Protein AF-A0A949BHL7-F1 (afdb_monomer)

Nearest PDB structures (foldseek):
  5k21-assembly1_A  TM=4.511E-01  e=3.309E+00  Mycolicibacterium fortuitum subsp. fortuitum DSM 46621 = ATCC 6841 = JCM 6387
  8us2-assembly1_A  TM=4.568E-01  e=5.012E+00  Pseudomonas aeruginosa PAO1
  8us1-assembly1_A  TM=4.378E-01  e=9.842E+00  Pseudomonas aeruginosa PAO1

Foldseek 3Di:
DDDDPPDDPVVVVVVVVVVVVVVVVVVPDDPPPDPPPPPPPDDDPPPDDPQPDPPPQAQPKDKDFDDDD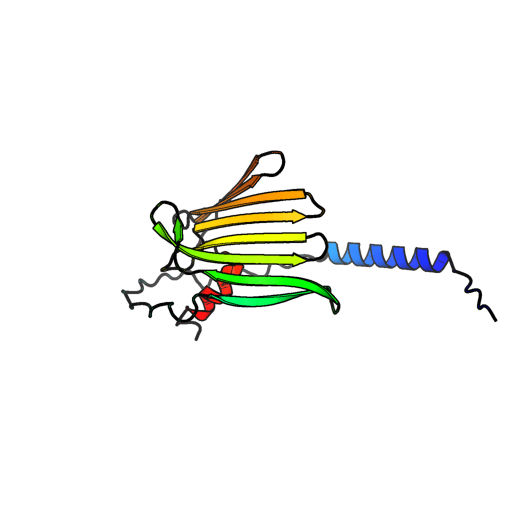PDGFWIKIKTWHQWDDDPNDIWTWIWIWTDGDQKIKIKIFTADPPQRATAKIWMWIGHNNQTKIWIWGADQVQQKIWIWIDGPDIDIDIDHDPHGDHDPSSVVVNQVSDPVND

Structure (mmCIF, N/CA/C/O backbone):
data_AF-A0A949BHL7-F1
#
_entry.id   AF-A0A949BHL7-F1
#
loop_
_atom_site.group_PDB
_atom_site.id
_atom_site.type_symbol
_atom_site.label_atom_id
_atom_site.label_alt_id
_atom_site.label_comp_id
_atom_site.label_asym_id
_atom_site.label_entity_id
_atom_site.label_seq_id
_atom_site.pdbx_PDB_ins_code
_atom_site.Cartn_x
_atom_site.Cartn_y
_atom_site.Cartn_z
_atom_site.occupancy
_atom_site.B_iso_or_equiv
_atom_site.auth_seq_id
_atom_site.auth_comp_id
_atom_site.auth_asym_id
_atom_site.auth_atom_id
_atom_site.pdbx_PDB_model_num
ATOM 1 N N . MET A 1 1 ? 24.368 53.763 -0.308 1.00 51.41 1 MET A N 1
ATOM 2 C CA . MET A 1 1 ? 23.199 54.203 -1.105 1.00 51.41 1 MET A CA 1
ATOM 3 C C . MET A 1 1 ? 22.105 53.139 -0.985 1.00 51.41 1 MET A C 1
ATOM 5 O O . MET A 1 1 ? 22.264 52.064 -1.542 1.00 51.41 1 MET A O 1
ATOM 9 N N . TYR A 1 2 ? 21.064 53.370 -0.173 1.00 45.53 2 TYR A N 1
ATOM 10 C CA . TYR A 1 2 ? 19.992 52.391 0.088 1.00 45.53 2 TYR A CA 1
ATOM 11 C C . TYR A 1 2 ? 18.781 52.660 -0.817 1.00 45.53 2 TYR A C 1
ATOM 13 O O . TYR A 1 2 ? 18.146 53.709 -0.714 1.00 45.53 2 TYR A O 1
ATOM 21 N N . ILE A 1 3 ? 18.440 51.710 -1.692 1.00 56.16 3 ILE A N 1
ATOM 22 C CA . ILE A 1 3 ? 17.256 51.791 -2.560 1.00 56.16 3 ILE A CA 1
ATOM 23 C C . ILE A 1 3 ? 16.024 51.380 -1.745 1.00 56.16 3 ILE A C 1
ATOM 25 O O . ILE A 1 3 ? 15.802 50.206 -1.447 1.00 56.16 3 ILE A O 1
ATOM 29 N N . ARG A 1 4 ? 15.201 52.362 -1.363 1.00 50.47 4 ARG A N 1
ATOM 30 C CA . ARG A 1 4 ? 13.948 52.145 -0.629 1.00 50.47 4 ARG A CA 1
ATOM 31 C C . ARG A 1 4 ? 12.836 51.772 -1.614 1.00 50.47 4 ARG A C 1
ATOM 33 O O . ARG A 1 4 ? 12.144 52.635 -2.144 1.00 50.47 4 ARG A O 1
ATOM 40 N N . ILE A 1 5 ? 12.657 50.476 -1.864 1.00 64.12 5 ILE A N 1
ATOM 41 C CA . ILE A 1 5 ? 11.584 49.972 -2.734 1.00 64.12 5 ILE A CA 1
ATOM 42 C C . ILE A 1 5 ? 10.226 50.214 -2.055 1.00 64.12 5 ILE A C 1
ATOM 44 O O . ILE A 1 5 ? 9.877 49.583 -1.052 1.00 64.12 5 ILE A O 1
ATOM 48 N N . LYS A 1 6 ? 9.438 51.143 -2.606 1.00 68.44 6 LYS A N 1
ATOM 49 C CA . LYS A 1 6 ? 8.094 51.492 -2.127 1.00 68.44 6 LYS A CA 1
ATOM 50 C C . LYS A 1 6 ? 7.1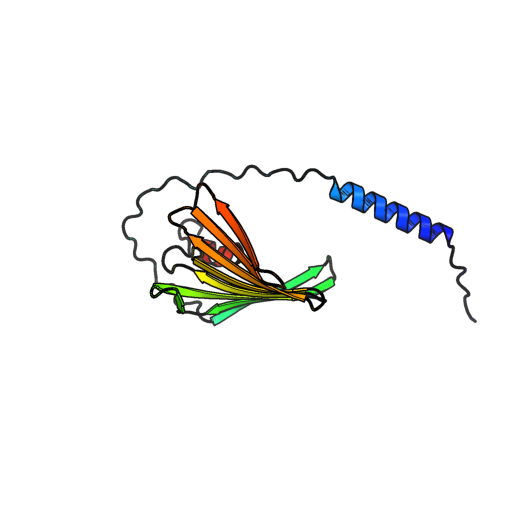28 50.348 -2.470 1.00 68.44 6 LYS A C 1
ATOM 52 O O . LYS A 1 6 ? 6.630 50.244 -3.587 1.00 68.44 6 LYS A O 1
ATOM 57 N N . ARG A 1 7 ? 6.895 49.439 -1.515 1.00 65.56 7 ARG A N 1
ATOM 58 C CA . ARG A 1 7 ? 5.992 48.281 -1.674 1.00 65.56 7 ARG A CA 1
ATOM 59 C C . ARG A 1 7 ? 4.564 48.742 -1.990 1.00 65.56 7 ARG A C 1
ATOM 61 O O . ARG A 1 7 ? 3.858 49.248 -1.119 1.00 65.56 7 ARG A O 1
ATOM 68 N N . ASN A 1 8 ? 4.133 48.519 -3.229 1.00 82.50 8 ASN A N 1
ATOM 69 C CA . ASN A 1 8 ? 2.814 48.909 -3.714 1.00 82.50 8 ASN A CA 1
ATOM 70 C C . ASN A 1 8 ? 1.750 47.900 -3.241 1.00 82.50 8 ASN A C 1
ATOM 72 O O . ASN A 1 8 ? 1.588 46.822 -3.817 1.00 82.50 8 ASN A O 1
ATOM 76 N N . ARG A 1 9 ? 1.048 48.222 -2.145 1.00 80.12 9 ARG A N 1
ATOM 77 C CA . ARG A 1 9 ? 0.053 47.332 -1.509 1.00 80.12 9 ARG A CA 1
ATOM 78 C C . ARG A 1 9 ? -1.061 46.896 -2.471 1.00 80.12 9 ARG A C 1
ATOM 80 O O . ARG A 1 9 ? -1.535 45.771 -2.363 1.00 80.12 9 ARG A O 1
ATOM 87 N N . ARG A 1 10 ? -1.413 47.740 -3.448 1.00 81.81 10 ARG A N 1
ATOM 88 C CA . ARG A 1 10 ? -2.448 47.448 -4.455 1.00 81.81 10 ARG A CA 1
ATOM 89 C C . ARG A 1 10 ? -2.052 46.307 -5.399 1.00 81.81 10 ARG A C 1
ATOM 91 O O . ARG A 1 10 ? -2.869 45.434 -5.660 1.00 81.81 10 ARG A O 1
ATOM 98 N N . ALA A 1 11 ? -0.787 46.249 -5.820 1.00 83.19 11 ALA A N 1
ATOM 99 C CA . ALA A 1 11 ? -0.294 45.186 -6.702 1.00 83.19 11 ALA A CA 1
ATOM 100 C C . ALA A 1 11 ? -0.329 43.800 -6.031 1.00 83.19 11 ALA A C 1
ATOM 102 O O . ALA A 1 11 ? -0.612 42.797 -6.678 1.00 83.19 11 ALA A O 1
ATOM 103 N N . ARG A 1 12 ? -0.100 43.742 -4.711 1.00 81.38 12 ARG A N 1
ATOM 104 C CA . ARG A 1 12 ? -0.182 42.490 -3.940 1.00 81.38 12 ARG A CA 1
ATOM 105 C C . ARG A 1 12 ? -1.604 41.961 -3.829 1.00 81.38 12 ARG A C 1
ATOM 107 O O . ARG A 1 12 ? -1.802 40.756 -3.933 1.00 81.38 12 ARG A O 1
ATOM 114 N N . LEU A 1 13 ? -2.570 42.855 -3.621 1.00 88.25 13 LEU A N 1
ATOM 115 C CA . LEU A 1 13 ? -3.976 42.470 -3.537 1.00 88.25 13 LEU A CA 1
ATOM 116 C C . LEU A 1 13 ? -4.466 41.899 -4.873 1.00 88.25 13 LEU A C 1
ATOM 118 O O . LEU A 1 13 ? -5.108 40.856 -4.894 1.00 88.25 13 LEU A O 1
ATOM 122 N N . LEU A 1 14 ? -4.094 42.549 -5.982 1.00 89.81 14 LEU A N 1
ATOM 123 C CA . LEU A 1 14 ? -4.472 42.108 -7.325 1.00 89.81 14 LEU A CA 1
ATOM 124 C C . LEU A 1 14 ? -3.882 40.729 -7.661 1.00 89.81 14 LEU A C 1
ATOM 126 O O . LEU A 1 14 ? -4.578 39.865 -8.183 1.00 89.81 14 LEU A O 1
ATOM 130 N N . PHE A 1 15 ? -2.613 40.505 -7.306 1.00 89.62 15 PHE A N 1
ATOM 131 C CA . PHE A 1 15 ? -1.948 39.219 -7.511 1.00 89.62 15 PHE A CA 1
ATOM 132 C C . PHE A 1 15 ? -2.616 38.084 -6.721 1.00 89.62 15 PHE A C 1
ATOM 134 O O . PHE A 1 15 ? -2.843 37.008 -7.267 1.00 89.62 15 PHE A O 1
ATOM 141 N N . LEU A 1 16 ? -2.979 38.326 -5.455 1.00 89.62 16 LEU A N 1
ATOM 142 C CA . LEU A 1 16 ? -3.689 37.338 -4.635 1.00 89.62 16 LEU A CA 1
ATOM 143 C C . LEU A 1 16 ? -5.077 37.010 -5.198 1.00 89.62 16 LEU A C 1
ATOM 145 O O . LEU A 1 16 ? -5.465 35.845 -5.211 1.00 89.62 16 LEU A O 1
ATOM 149 N N . LEU A 1 17 ? -5.802 38.013 -5.698 1.00 93.44 17 LEU A N 1
ATOM 150 C CA . LEU A 1 17 ? -7.121 37.814 -6.295 1.00 93.44 17 LEU A CA 1
ATOM 151 C C . LEU A 1 17 ? -7.046 36.977 -7.583 1.00 93.44 17 LEU A C 1
ATOM 153 O O . LEU A 1 17 ? -7.816 36.034 -7.746 1.00 93.44 17 LEU A O 1
ATOM 157 N N . LEU A 1 18 ? -6.081 37.268 -8.463 1.00 92.94 18 LEU A N 1
ATOM 158 C CA . LEU A 1 18 ? -5.847 36.479 -9.679 1.00 92.94 18 LEU A CA 1
ATOM 159 C C . LEU A 1 18 ? -5.451 35.034 -9.359 1.00 92.94 18 LEU A C 1
ATOM 161 O O . LEU A 1 18 ? -5.934 34.107 -10.003 1.00 92.94 18 LEU A O 1
ATOM 165 N N . PHE A 1 19 ? -4.616 34.835 -8.337 1.00 93.25 19 PHE A N 1
ATOM 166 C CA . PHE A 1 19 ? -4.228 33.499 -7.890 1.00 93.25 19 PHE A CA 1
ATOM 167 C C . PHE A 1 19 ? -5.430 32.696 -7.364 1.00 93.25 19 PHE A C 1
ATOM 169 O O . PHE A 1 19 ? -5.597 31.534 -7.727 1.00 93.25 19 PHE A O 1
ATOM 176 N N . MET A 1 20 ? -6.302 33.323 -6.566 1.00 93.56 20 MET A N 1
ATOM 177 C CA . MET A 1 20 ? -7.533 32.701 -6.058 1.00 93.56 20 MET A CA 1
ATOM 178 C C . MET A 1 20 ? -8.498 32.323 -7.191 1.00 93.56 20 MET A C 1
ATOM 180 O O . MET A 1 20 ? -9.057 31.229 -7.173 1.00 93.56 20 MET A O 1
ATOM 184 N N . LEU A 1 21 ? -8.656 33.189 -8.199 1.00 92.56 21 LEU A N 1
ATOM 185 C CA . LEU A 1 21 ? -9.500 32.918 -9.369 1.00 92.56 21 LEU A CA 1
ATOM 186 C C . LEU A 1 21 ? -8.963 31.756 -10.213 1.00 92.56 21 LEU A C 1
ATOM 188 O O . LEU A 1 21 ? -9.730 30.872 -10.586 1.00 92.56 21 LEU A O 1
ATOM 192 N N . ALA A 1 22 ? -7.654 31.716 -10.472 1.00 90.81 22 ALA A N 1
ATOM 193 C CA . ALA A 1 22 ? -7.031 30.616 -11.207 1.00 90.81 22 ALA A CA 1
ATOM 194 C C . ALA A 1 22 ? -7.178 29.279 -10.465 1.00 90.81 22 ALA A C 1
ATOM 196 O O . ALA A 1 22 ? -7.473 28.256 -11.082 1.00 90.81 22 ALA A O 1
ATOM 197 N N . PHE A 1 23 ? -7.023 29.293 -9.138 1.00 89.88 23 PHE A N 1
ATOM 198 C CA . PHE A 1 23 ? -7.209 28.107 -8.305 1.00 89.88 23 PHE A CA 1
ATOM 199 C C . PHE A 1 23 ? -8.662 27.614 -8.324 1.00 89.88 23 PHE A C 1
ATOM 201 O O . PHE A 1 23 ? -8.903 26.425 -8.517 1.00 89.88 23 PHE A O 1
ATOM 208 N N . PHE A 1 24 ? -9.630 28.525 -8.187 1.00 90.81 24 PHE A N 1
ATOM 209 C CA . PHE A 1 24 ? -11.055 28.197 -8.253 1.00 90.81 24 PHE A CA 1
ATOM 210 C C . PHE A 1 24 ? -11.447 27.612 -9.617 1.00 90.81 24 PHE A C 1
ATOM 212 O O . PHE A 1 24 ? -12.161 26.614 -9.683 1.00 90.81 24 PHE A O 1
ATOM 219 N N . TYR A 1 25 ? -10.920 28.180 -10.706 1.00 90.81 25 TYR A N 1
ATOM 220 C CA . TYR A 1 25 ? -11.175 27.684 -12.057 1.00 90.81 25 TYR A CA 1
ATOM 221 C C . TYR A 1 25 ? -10.574 26.290 -12.281 1.00 90.81 25 TYR A C 1
ATOM 223 O O . TYR A 1 25 ? -11.242 25.408 -12.812 1.00 90.81 25 TYR A O 1
ATOM 231 N N . ALA A 1 26 ? -9.339 26.060 -11.822 1.00 83.00 26 ALA A N 1
ATOM 232 C CA . ALA A 1 26 ? -8.689 24.754 -11.915 1.00 83.00 26 ALA A CA 1
ATOM 233 C C . ALA A 1 26 ? -9.408 23.673 -11.089 1.00 83.00 26 ALA A C 1
ATOM 235 O O . ALA A 1 26 ? -9.451 22.518 -11.505 1.00 83.00 26 ALA A O 1
ATOM 236 N N . TRP A 1 27 ? -9.998 24.045 -9.949 1.00 85.25 27 TRP A N 1
ATOM 237 C CA . TRP A 1 27 ? -10.777 23.135 -9.105 1.00 85.25 27 TRP A CA 1
ATOM 238 C C . TRP A 1 27 ? -12.102 22.703 -9.750 1.00 85.25 27 TRP A C 1
ATOM 240 O O . TRP A 1 27 ? -12.568 21.591 -9.515 1.00 85.25 27 TRP A O 1
ATOM 250 N N . HIS A 1 28 ? -12.702 23.566 -10.574 1.00 84.75 28 HIS A N 1
ATOM 251 C CA . HIS A 1 28 ? -13.967 23.295 -11.262 1.00 84.75 28 HIS A CA 1
ATOM 252 C C . HIS A 1 28 ? -13.819 22.713 -12.670 1.00 84.75 28 HIS A C 1
ATOM 254 O O . HIS A 1 28 ? -14.834 22.449 -13.318 1.00 84.75 28 HIS A O 1
ATOM 260 N N . LEU A 1 29 ? -12.595 22.476 -13.151 1.00 76.31 29 LEU A N 1
ATOM 261 C CA . LEU A 1 29 ? -12.415 21.734 -14.393 1.00 76.31 29 LEU A CA 1
ATOM 262 C C . LEU A 1 29 ? -13.006 20.324 -14.218 1.00 76.31 29 LEU A C 1
ATOM 264 O O . LEU A 1 29 ? -12.628 19.623 -13.274 1.00 76.31 29 LEU A O 1
ATOM 268 N N . PRO A 1 30 ? -13.934 19.897 -15.094 1.00 67.69 30 PRO A N 1
ATOM 269 C CA . PRO A 1 30 ? -14.521 18.572 -15.014 1.00 67.69 30 PRO A CA 1
ATOM 270 C C . PRO A 1 30 ? -13.401 17.541 -15.098 1.00 67.69 30 PRO A C 1
ATOM 272 O O . PRO A 1 30 ? -12.597 17.543 -16.035 1.00 67.69 30 PRO A O 1
ATOM 275 N N . GLN A 1 31 ? -13.330 16.662 -14.100 1.00 69.69 31 GLN A N 1
ATOM 276 C CA . GLN A 1 31 ? -12.497 15.478 -14.205 1.00 69.69 31 GLN A CA 1
ATOM 277 C C . GLN A 1 31 ? -13.142 14.595 -15.264 1.00 69.69 31 GLN A C 1
ATOM 279 O O . GLN A 1 31 ? -14.099 13.874 -14.994 1.00 69.69 31 GLN A O 1
ATOM 284 N N . ASN A 1 32 ? -12.677 14.741 -16.503 1.00 50.28 32 ASN A N 1
ATOM 285 C CA . ASN A 1 32 ? -13.085 13.892 -17.604 1.00 50.28 32 ASN A CA 1
ATOM 286 C C . ASN A 1 32 ? -12.782 12.452 -17.191 1.00 50.28 32 ASN A C 1
ATOM 288 O O . ASN A 1 32 ? -11.619 12.052 -17.112 1.00 50.28 32 ASN A O 1
ATOM 292 N N . ASN A 1 33 ? -13.838 11.700 -16.888 1.00 46.53 33 ASN A N 1
ATOM 293 C CA . ASN A 1 33 ? -13.774 10.268 -16.669 1.00 46.53 33 ASN A CA 1
ATOM 294 C C . ASN A 1 33 ? -13.254 9.650 -17.966 1.00 46.53 33 ASN A C 1
ATOM 296 O O . ASN A 1 33 ? -14.000 9.494 -18.932 1.00 46.53 33 ASN A O 1
ATOM 300 N N . LEU A 1 34 ? -11.954 9.358 -18.014 1.00 44.34 34 LEU A N 1
ATOM 301 C CA . LEU A 1 34 ? -11.396 8.528 -19.069 1.00 44.34 34 LEU A CA 1
ATOM 302 C C . LEU A 1 34 ? -12.184 7.212 -19.054 1.00 44.34 34 LEU A C 1
ATOM 304 O O . LEU A 1 34 ? -12.295 6.608 -17.982 1.00 44.34 34 LEU A O 1
ATOM 308 N N . PRO A 1 35 ? -12.757 6.772 -20.187 1.00 43.84 35 PRO A N 1
ATOM 309 C CA . PRO A 1 35 ? -13.450 5.498 -20.230 1.00 43.84 35 PRO A CA 1
ATOM 310 C C . PRO A 1 35 ? -12.453 4.411 -19.826 1.00 43.84 35 PRO A C 1
ATOM 312 O O . PRO A 1 35 ? -11.420 4.223 -20.475 1.00 43.84 35 PRO A O 1
ATOM 315 N N . LEU A 1 36 ? -12.740 3.731 -18.714 1.00 41.56 36 LEU A N 1
ATOM 316 C CA . LEU A 1 36 ? -12.020 2.530 -18.317 1.00 41.56 36 LEU A CA 1
ATOM 317 C C . LEU A 1 36 ? -12.253 1.501 -19.424 1.00 41.56 36 LEU A C 1
ATOM 319 O O . LEU A 1 36 ? -13.352 0.986 -19.592 1.00 41.56 36 LEU A O 1
ATOM 323 N N . ARG A 1 37 ? -11.225 1.269 -20.237 1.00 40.75 37 ARG A N 1
ATOM 324 C CA . ARG A 1 37 ? -11.249 0.304 -21.333 1.00 40.75 37 ARG A CA 1
ATOM 325 C C . ARG A 1 37 ? -11.414 -1.100 -20.734 1.00 40.75 37 ARG A C 1
ATOM 327 O O . ARG A 1 37 ? -10.470 -1.628 -20.157 1.00 40.75 37 ARG A O 1
ATOM 334 N N . GLU A 1 38 ? -12.597 -1.692 -20.890 1.00 47.19 38 GLU A N 1
ATOM 335 C CA . GLU A 1 38 ? -13.011 -3.021 -20.386 1.00 47.19 38 GLU A CA 1
ATOM 336 C C . GLU A 1 38 ? -12.225 -4.225 -20.954 1.00 47.19 38 GLU A C 1
ATOM 338 O O . GLU A 1 38 ? -12.552 -5.377 -20.684 1.00 47.19 38 GLU A O 1
ATOM 343 N N . SER A 1 39 ? -11.163 -4.022 -21.733 1.00 40.81 39 SER A N 1
ATOM 344 C CA . SER A 1 39 ? -10.590 -5.069 -22.588 1.00 40.81 39 SER A CA 1
ATOM 345 C C . SER A 1 39 ? -9.649 -6.072 -21.895 1.00 40.81 39 SER A C 1
ATOM 347 O O . SER A 1 39 ? -8.719 -6.548 -22.540 1.00 40.81 39 SER A O 1
ATOM 349 N N . TYR A 1 40 ? -9.833 -6.387 -20.609 1.00 47.62 40 TYR A N 1
ATOM 350 C CA . TYR A 1 40 ? -8.969 -7.346 -19.890 1.00 47.62 40 TYR A CA 1
ATOM 351 C C . TYR A 1 40 ? -9.704 -8.492 -19.188 1.00 47.62 40 TYR A C 1
ATOM 353 O O . TYR A 1 40 ? -9.060 -9.300 -18.523 1.00 47.62 40 TYR A O 1
ATOM 361 N N . LEU A 1 41 ? -11.021 -8.615 -19.356 1.00 43.94 41 LEU A N 1
ATOM 362 C CA . LEU A 1 41 ? -11.789 -9.735 -18.810 1.00 43.94 41 LEU A CA 1
ATOM 363 C C . LEU A 1 41 ? -12.284 -10.648 -19.930 1.00 43.94 41 LEU A C 1
ATOM 365 O O . LEU A 1 41 ? -13.478 -10.771 -20.168 1.00 43.94 41 LEU A O 1
ATOM 369 N N . GLU A 1 42 ? -11.353 -11.316 -20.604 1.00 43.25 42 GLU A N 1
ATOM 370 C CA . GLU A 1 42 ? -11.677 -12.575 -21.271 1.00 43.25 42 GLU A CA 1
ATOM 371 C C . GLU A 1 42 ? -10.695 -13.641 -20.783 1.00 43.25 42 GLU A C 1
ATOM 373 O O . GLU A 1 42 ? -9.561 -13.779 -21.245 1.00 43.25 42 GLU A O 1
ATOM 378 N N . ASP A 1 43 ? -11.153 -14.328 -19.739 1.00 53.16 43 ASP A N 1
ATOM 379 C CA . ASP A 1 43 ? -10.527 -15.471 -19.096 1.00 53.16 43 ASP A CA 1
ATOM 380 C C . ASP A 1 43 ? -10.424 -16.631 -20.092 1.00 53.16 43 ASP A C 1
ATOM 382 O O . ASP A 1 43 ? -11.367 -17.389 -20.328 1.00 53.16 43 ASP A O 1
ATOM 386 N N . LYS A 1 44 ? -9.247 -16.771 -20.700 1.00 43.34 44 LYS A N 1
ATOM 387 C CA . LYS A 1 44 ? -8.813 -18.055 -21.237 1.00 43.34 44 LYS A CA 1
ATOM 388 C C . LYS A 1 44 ? -8.001 -18.731 -20.154 1.00 43.34 44 LYS A C 1
ATOM 390 O O . LYS A 1 44 ? -6.872 -18.331 -19.901 1.00 43.34 44 LYS A O 1
ATOM 395 N N . THR A 1 45 ? -8.585 -19.780 -19.584 1.00 47.06 45 THR A N 1
ATOM 396 C CA . THR A 1 45 ? -7.933 -20.929 -18.943 1.00 47.06 45 THR A CA 1
ATOM 397 C C . THR A 1 45 ? -6.485 -21.131 -19.416 1.00 47.06 45 THR A C 1
ATOM 399 O O . THR A 1 45 ? -6.192 -21.912 -20.326 1.00 47.06 45 THR A O 1
ATOM 402 N N . VAL A 1 46 ? -5.541 -20.424 -18.786 1.00 53.34 46 VAL A N 1
ATOM 403 C CA . VAL A 1 46 ? -4.113 -20.601 -19.049 1.00 53.34 46 VAL A CA 1
ATOM 404 C C . VAL A 1 46 ? -3.699 -21.891 -18.358 1.00 53.34 46 VAL A C 1
ATOM 406 O O . VAL A 1 46 ? -3.372 -21.922 -17.172 1.00 53.34 46 VAL A O 1
ATOM 409 N N . LYS A 1 47 ? -3.737 -22.985 -19.122 1.00 43.72 47 LYS A N 1
ATOM 410 C CA . LYS A 1 47 ? -3.087 -24.249 -18.777 1.00 43.72 47 LYS A CA 1
ATOM 411 C C . LYS A 1 47 ? -1.626 -23.977 -18.409 1.00 43.72 47 LYS A C 1
ATOM 413 O O . LYS A 1 47 ? -0.830 -23.611 -19.269 1.00 43.72 47 LYS A O 1
ATOM 418 N N . GLY A 1 48 ? -1.329 -24.170 -17.123 1.00 46.84 48 GLY A N 1
ATOM 419 C CA . GLY A 1 48 ? -0.034 -24.442 -16.493 1.00 46.84 48 GLY A CA 1
ATOM 420 C C . GLY A 1 48 ? 1.218 -24.233 -17.339 1.00 46.84 48 GLY A C 1
ATOM 421 O O . GLY A 1 48 ? 1.922 -25.191 -17.639 1.00 46.84 48 GLY A O 1
ATOM 422 N N . LYS A 1 49 ? 1.531 -22.984 -17.683 1.00 51.38 49 LYS A N 1
ATOM 423 C CA . LYS A 1 49 ? 2.881 -22.627 -18.111 1.00 51.38 49 LYS A CA 1
ATOM 424 C C . LYS A 1 49 ? 3.649 -22.278 -16.844 1.00 51.38 49 LYS A C 1
ATOM 426 O O . LYS A 1 49 ? 3.324 -21.280 -16.202 1.00 51.38 49 LYS A O 1
ATOM 431 N N . GLU A 1 50 ? 4.608 -23.119 -16.457 1.00 51.81 50 GLU A N 1
ATOM 432 C CA . GLU A 1 50 ? 5.514 -22.853 -15.334 1.00 51.81 50 GLU A CA 1
ATOM 433 C C . GLU A 1 50 ? 6.096 -21.441 -15.485 1.00 51.81 50 GLU A C 1
ATOM 435 O O . GLU A 1 50 ? 6.893 -21.157 -16.387 1.00 51.81 50 GLU A O 1
ATOM 440 N N . ARG A 1 51 ? 5.637 -20.506 -14.642 1.00 58.84 51 ARG A N 1
ATOM 441 C CA . ARG A 1 51 ? 6.180 -19.148 -14.612 1.00 58.84 51 ARG A CA 1
ATOM 442 C C . ARG A 1 51 ? 7.616 -19.258 -14.116 1.00 58.84 51 ARG A C 1
ATOM 444 O O . ARG A 1 51 ? 7.838 -19.631 -12.967 1.00 58.84 51 ARG A O 1
ATOM 451 N N . LYS A 1 52 ? 8.571 -18.926 -14.996 1.00 55.22 52 LYS A N 1
ATOM 452 C CA . LYS A 1 52 ? 9.996 -18.801 -14.662 1.00 55.22 52 LYS A CA 1
ATOM 453 C C . LYS A 1 52 ? 10.152 -18.060 -13.339 1.00 55.22 52 LYS A C 1
ATOM 455 O O . LYS A 1 52 ? 9.554 -17.004 -13.134 1.00 55.22 52 LYS A O 1
ATOM 460 N N . GLU A 1 53 ? 10.963 -18.646 -12.471 1.00 58.56 53 GLU A N 1
ATOM 461 C CA . GLU A 1 53 ? 11.183 -18.201 -11.108 1.00 58.56 53 GLU A CA 1
ATOM 462 C C . GLU A 1 53 ? 11.514 -16.699 -11.046 1.00 58.56 53 GLU A C 1
ATOM 464 O O . GLU A 1 53 ? 12.452 -16.213 -11.680 1.00 58.56 53 GLU A O 1
ATOM 469 N N . VAL A 1 54 ? 10.741 -15.953 -10.253 1.00 62.91 54 VAL A N 1
ATOM 470 C CA . VAL A 1 54 ? 10.838 -14.494 -10.037 1.00 62.91 54 VAL A CA 1
ATOM 471 C C . VAL A 1 54 ? 12.039 -14.171 -9.121 1.00 62.91 54 VAL A C 1
ATOM 473 O O . VAL A 1 54 ? 11.937 -13.392 -8.176 1.00 62.91 54 VAL A O 1
ATOM 476 N N . SER A 1 55 ? 13.165 -14.873 -9.284 1.00 58.69 55 SER A N 1
ATOM 477 C CA . SER A 1 55 ? 14.291 -14.852 -8.335 1.00 58.69 55 SER A CA 1
ATOM 478 C C . SER A 1 55 ? 15.302 -13.752 -8.585 1.00 58.69 55 SER A C 1
ATOM 480 O O . SER A 1 55 ? 15.961 -13.314 -7.648 1.00 58.69 55 SER A O 1
ATOM 482 N N . SER A 1 56 ? 15.375 -13.216 -9.799 1.00 67.44 56 SER A N 1
ATOM 483 C CA . SER A 1 56 ? 16.491 -12.347 -10.175 1.00 67.44 56 SER A CA 1
ATOM 484 C C . SER A 1 56 ? 16.438 -10.923 -9.604 1.00 67.44 56 SER A C 1
ATOM 486 O O . SER A 1 56 ? 17.285 -10.115 -9.970 1.00 67.44 56 SER A O 1
ATOM 488 N N . ARG A 1 57 ? 15.424 -10.555 -8.806 1.00 77.06 57 ARG A N 1
ATOM 489 C CA . ARG A 1 57 ? 15.204 -9.153 -8.390 1.00 77.06 57 ARG A CA 1
ATOM 490 C C . ARG A 1 57 ? 15.000 -8.936 -6.898 1.00 77.06 57 ARG A C 1
ATOM 492 O O . ARG A 1 57 ? 14.758 -7.806 -6.499 1.00 77.06 57 ARG A O 1
ATOM 499 N N . ILE A 1 58 ? 15.081 -9.977 -6.069 1.00 83.12 58 ILE A N 1
ATOM 500 C CA . ILE A 1 58 ? 15.024 -9.815 -4.604 1.00 83.12 58 ILE A CA 1
ATOM 501 C C . ILE A 1 58 ? 16.041 -8.768 -4.164 1.00 83.12 58 ILE A C 1
ATOM 503 O O . ILE A 1 58 ? 17.182 -8.805 -4.619 1.00 83.12 58 ILE A O 1
ATOM 507 N N . GLY A 1 59 ? 15.642 -7.865 -3.275 1.00 86.81 59 GLY A N 1
ATOM 508 C CA . GLY A 1 59 ? 16.506 -6.785 -2.814 1.00 86.81 59 GLY A CA 1
ATOM 509 C C . GLY A 1 59 ? 16.632 -5.637 -3.816 1.00 86.81 59 GLY A C 1
ATOM 510 O O . GLY A 1 59 ? 17.356 -4.684 -3.543 1.00 86.81 59 GLY A O 1
ATOM 511 N N . GLU A 1 60 ? 15.926 -5.679 -4.956 1.00 89.25 60 GLU A N 1
ATOM 512 C CA . GLU A 1 60 ? 15.817 -4.527 -5.849 1.00 89.25 60 GLU A CA 1
ATOM 513 C C . GLU A 1 60 ? 15.223 -3.353 -5.072 1.00 89.25 60 GLU A C 1
ATOM 515 O O . GLU A 1 60 ? 14.142 -3.443 -4.475 1.00 89.25 60 GLU A O 1
ATOM 520 N N . GLN A 1 61 ? 15.939 -2.234 -5.122 1.00 93.12 61 GLN A N 1
ATOM 521 C CA . GLN A 1 61 ? 15.504 -0.966 -4.577 1.00 93.12 61 GLN A CA 1
ATOM 522 C C . GLN A 1 61 ? 15.435 0.064 -5.701 1.00 93.12 61 GLN A C 1
ATOM 524 O O . GLN A 1 61 ? 16.410 0.279 -6.420 1.00 93.12 61 GLN A O 1
ATOM 529 N N . ILE A 1 62 ? 14.293 0.736 -5.825 1.00 92.62 62 ILE A N 1
ATOM 530 C CA . ILE A 1 62 ? 14.105 1.838 -6.772 1.00 92.62 62 ILE A CA 1
ATOM 531 C C . ILE A 1 62 ? 13.854 3.108 -5.968 1.00 92.62 62 ILE A C 1
ATOM 533 O O . ILE A 1 62 ? 13.008 3.132 -5.075 1.00 92.62 62 ILE A O 1
ATOM 537 N N . VAL A 1 63 ? 14.607 4.165 -6.261 1.00 95.94 63 VAL A N 1
ATOM 538 C CA . VAL A 1 63 ? 14.488 5.456 -5.579 1.00 95.94 63 VAL A CA 1
ATOM 539 C C . VAL A 1 63 ? 14.020 6.499 -6.580 1.00 95.94 63 VAL A C 1
ATOM 541 O O . VAL A 1 63 ? 14.633 6.680 -7.627 1.00 95.94 63 VAL A O 1
ATOM 544 N N . PHE A 1 64 ? 12.939 7.188 -6.238 1.00 95.44 64 PHE A N 1
ATOM 545 C CA . PHE A 1 64 ? 12.340 8.248 -7.034 1.00 95.44 64 PHE A CA 1
ATOM 546 C C . PHE A 1 64 ? 12.462 9.581 -6.301 1.00 95.44 64 PHE A C 1
ATOM 548 O O . PHE A 1 64 ? 12.314 9.644 -5.077 1.00 95.44 64 PHE A O 1
ATOM 555 N N . ASP A 1 65 ? 12.665 10.658 -7.051 1.00 97.69 65 ASP A N 1
ATOM 556 C CA . ASP A 1 65 ? 12.531 12.009 -6.520 1.00 97.69 65 ASP A CA 1
ATOM 557 C C . ASP A 1 65 ? 11.071 12.452 -6.556 1.00 97.69 65 ASP A C 1
ATOM 559 O O . ASP A 1 65 ? 10.377 12.305 -7.561 1.00 97.69 65 ASP A O 1
ATOM 563 N N . VAL A 1 66 ? 10.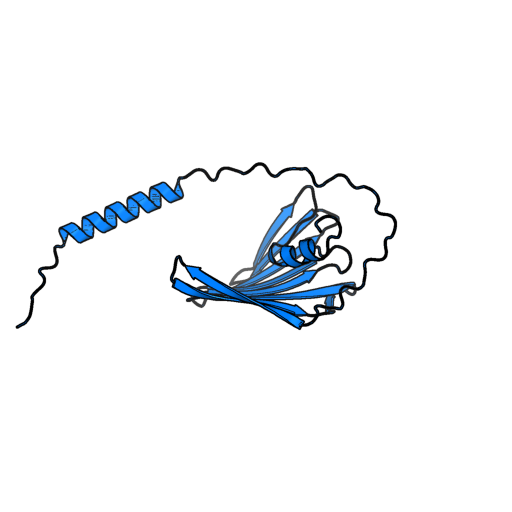601 13.018 -5.443 1.00 95.75 66 VAL A N 1
ATOM 564 C CA . VAL A 1 66 ? 9.268 13.621 -5.371 1.00 95.75 66 VAL A CA 1
ATOM 565 C C . VAL A 1 66 ? 9.416 15.092 -5.729 1.00 95.75 66 VAL A C 1
ATOM 567 O O . VAL A 1 66 ? 10.081 15.848 -5.014 1.00 95.75 66 VAL A O 1
ATOM 570 N N . MET A 1 67 ? 8.806 15.492 -6.842 1.00 95.38 67 MET A N 1
ATOM 571 C CA . MET A 1 67 ? 8.957 16.820 -7.435 1.00 95.38 67 MET A CA 1
ATOM 572 C C . MET A 1 67 ? 7.663 17.632 -7.321 1.00 95.38 67 MET A C 1
ATOM 574 O O . MET A 1 67 ? 6.574 17.119 -7.562 1.00 95.38 67 MET A O 1
ATOM 578 N N . LEU A 1 68 ? 7.789 18.921 -7.003 1.00 92.88 68 LEU A N 1
ATOM 579 C CA . LEU A 1 68 ? 6.739 19.931 -7.129 1.00 92.88 68 LEU A CA 1
ATOM 580 C C . LEU A 1 68 ? 7.168 20.929 -8.209 1.00 92.88 68 LEU A C 1
ATOM 582 O O . LEU A 1 68 ? 7.968 21.839 -7.970 1.00 92.88 68 LEU A O 1
ATOM 586 N N . GLY A 1 69 ? 6.687 20.712 -9.432 1.00 95.00 69 GLY A N 1
ATOM 587 C CA . GLY A 1 69 ? 7.214 21.396 -10.610 1.00 95.00 69 GLY A CA 1
ATOM 588 C C . GLY A 1 69 ? 8.697 21.068 -10.800 1.00 95.00 69 GLY A C 1
ATOM 589 O O . GLY A 1 69 ? 9.067 19.909 -10.949 1.00 95.00 69 GLY A O 1
ATOM 590 N N . LYS A 1 70 ? 9.555 22.092 -10.769 1.00 95.81 70 LYS A N 1
ATOM 591 C CA . LYS A 1 70 ? 11.016 21.937 -10.905 1.00 95.81 70 LYS A CA 1
ATOM 592 C C . LYS A 1 70 ? 11.748 21.774 -9.567 1.00 95.81 70 LYS A C 1
ATOM 594 O O . LYS A 1 70 ? 12.969 21.664 -9.555 1.00 95.81 70 LYS A O 1
ATOM 599 N N . VAL A 1 71 ? 11.032 21.798 -8.443 1.00 96.69 71 VAL A N 1
ATOM 600 C CA . VAL A 1 71 ? 11.628 21.761 -7.101 1.00 96.69 71 VAL A CA 1
ATOM 601 C C . VAL A 1 71 ? 11.475 20.367 -6.508 1.00 96.69 71 VAL A C 1
ATOM 603 O O . VAL A 1 71 ? 10.367 19.843 -6.431 1.00 96.69 71 VAL A O 1
ATOM 606 N N . ARG A 1 72 ? 12.574 19.777 -6.039 1.00 97.38 72 ARG A N 1
ATOM 607 C CA . ARG A 1 72 ? 12.541 18.521 -5.285 1.00 97.38 72 ARG A CA 1
ATOM 608 C C . ARG A 1 72 ? 12.005 18.772 -3.879 1.00 97.38 72 ARG A C 1
ATOM 610 O O . ARG A 1 72 ? 12.561 19.579 -3.139 1.00 97.38 72 ARG A O 1
ATOM 617 N N . ILE A 1 73 ? 10.947 18.061 -3.506 1.00 97.50 73 ILE A N 1
ATOM 618 C CA . ILE A 1 73 ? 10.291 18.173 -2.194 1.00 97.50 73 ILE A CA 1
ATOM 619 C C . ILE A 1 73 ? 10.433 16.908 -1.343 1.00 97.50 73 ILE A C 1
ATOM 621 O O . ILE A 1 73 ? 9.991 16.898 -0.193 1.00 97.50 73 ILE A O 1
ATOM 625 N N . GLY A 1 74 ? 11.023 15.843 -1.891 1.00 97.19 74 GLY A N 1
ATOM 626 C CA . GLY A 1 74 ? 11.122 14.569 -1.197 1.00 97.19 74 GLY A CA 1
ATOM 627 C C . GLY A 1 74 ? 11.724 13.432 -2.015 1.00 97.19 74 GLY A C 1
ATOM 628 O O . GLY A 1 74 ? 12.314 13.638 -3.077 1.00 97.19 74 GLY A O 1
ATOM 629 N N . THR A 1 75 ? 11.539 12.220 -1.500 1.00 98.06 75 THR A N 1
ATOM 630 C CA . THR A 1 75 ? 11.976 10.950 -2.089 1.00 98.06 75 THR A CA 1
ATOM 631 C C . THR A 1 75 ? 10.932 9.869 -1.857 1.00 98.06 75 THR A C 1
ATOM 633 O O . THR A 1 75 ? 10.397 9.783 -0.751 1.00 98.06 75 THR A O 1
ATOM 636 N N . ALA A 1 76 ? 10.720 9.000 -2.837 1.00 97.38 76 ALA A N 1
ATOM 637 C CA . ALA A 1 76 ? 10.016 7.739 -2.658 1.00 97.38 76 ALA A CA 1
ATOM 638 C C . ALA A 1 76 ? 10.987 6.568 -2.854 1.00 97.38 76 ALA A C 1
ATOM 640 O O . ALA A 1 76 ? 11.868 6.621 -3.710 1.00 97.38 76 ALA A O 1
ATOM 641 N N . ARG A 1 77 ? 10.868 5.525 -2.040 1.00 96.62 77 ARG A N 1
ATOM 642 C CA . ARG A 1 77 ? 11.715 4.334 -2.080 1.00 96.62 77 ARG A CA 1
ATOM 643 C C . ARG A 1 77 ? 10.839 3.110 -2.167 1.00 96.62 77 ARG A C 1
ATOM 645 O O . ARG A 1 77 ? 10.045 2.855 -1.274 1.00 96.62 77 ARG A O 1
ATOM 652 N N . TYR A 1 78 ? 11.030 2.359 -3.229 1.00 93.75 78 TYR A N 1
ATOM 653 C CA . TYR A 1 78 ? 10.460 1.045 -3.429 1.00 93.75 78 TYR A CA 1
ATOM 654 C C . TYR A 1 78 ? 11.511 -0.002 -3.076 1.00 93.75 78 TYR A C 1
ATOM 656 O O . TYR A 1 78 ? 12.657 0.138 -3.502 1.00 93.75 78 TYR A O 1
ATOM 664 N N . HIS A 1 79 ? 11.134 -1.046 -2.346 1.00 91.88 79 HIS A N 1
ATOM 665 C CA . HIS A 1 79 ? 12.024 -2.151 -2.009 1.00 91.88 79 HIS A CA 1
ATOM 666 C C . HIS A 1 79 ? 11.287 -3.490 -2.098 1.00 91.88 79 HIS A C 1
ATOM 668 O O . HIS A 1 79 ? 10.253 -3.689 -1.452 1.00 91.88 79 HIS A O 1
ATOM 674 N N . TYR A 1 80 ? 11.832 -4.408 -2.900 1.00 85.25 80 TYR A N 1
ATOM 675 C CA . TYR A 1 80 ? 11.296 -5.756 -3.070 1.00 85.25 80 TYR A CA 1
ATOM 676 C C . TYR A 1 80 ? 11.935 -6.739 -2.082 1.00 85.25 80 TYR A C 1
ATOM 678 O O . TYR A 1 80 ? 13.115 -7.070 -2.200 1.00 85.25 80 TYR A O 1
ATOM 686 N N . VAL A 1 81 ? 11.145 -7.240 -1.128 1.00 79.81 81 VAL A N 1
ATOM 687 C CA . VAL A 1 81 ? 11.593 -8.144 -0.059 1.00 79.81 81 VAL A CA 1
ATOM 688 C C . VAL A 1 81 ? 10.999 -9.532 -0.298 1.00 79.81 81 VAL A C 1
ATOM 690 O O . VAL A 1 81 ? 9.784 -9.699 -0.401 1.00 79.81 81 VAL A O 1
ATOM 693 N N . ARG A 1 82 ? 11.834 -10.567 -0.440 1.00 74.31 82 ARG A N 1
ATOM 694 C CA . ARG A 1 82 ? 11.313 -11.871 -0.873 1.00 74.31 82 ARG A CA 1
ATOM 695 C C . ARG A 1 82 ? 10.999 -12.781 0.314 1.00 74.31 82 ARG A C 1
ATOM 697 O O . ARG A 1 82 ? 11.859 -13.066 1.134 1.00 74.31 82 ARG A O 1
ATOM 704 N N . GLU A 1 83 ? 9.742 -13.222 0.293 1.00 78.94 83 GLU A N 1
ATOM 705 C CA . GLU A 1 83 ? 9.062 -14.203 1.144 1.00 78.94 83 GLU A CA 1
ATOM 706 C C . GLU A 1 83 ? 8.582 -13.694 2.508 1.00 78.94 83 GLU A C 1
ATOM 708 O O . GLU A 1 83 ? 9.341 -13.378 3.418 1.00 78.94 83 GLU A O 1
ATOM 713 N N . ALA A 1 84 ? 7.260 -13.653 2.637 1.00 87.62 84 ALA A N 1
ATOM 714 C CA . ALA A 1 84 ? 6.549 -13.480 3.888 1.00 87.62 84 ALA A CA 1
ATOM 715 C C . ALA A 1 84 ? 5.391 -14.480 3.949 1.00 87.62 84 ALA A C 1
ATOM 717 O O . ALA A 1 84 ? 5.020 -15.101 2.948 1.00 87.62 84 ALA A O 1
ATOM 718 N N . LYS A 1 85 ? 4.800 -14.622 5.133 1.00 88.62 85 LYS A N 1
ATOM 719 C CA . LYS A 1 85 ? 3.540 -15.341 5.305 1.00 88.62 85 LYS A CA 1
ATOM 720 C C . LYS A 1 85 ? 2.472 -14.376 5.793 1.00 88.62 85 LYS A C 1
ATOM 722 O O . LYS A 1 85 ? 2.718 -13.621 6.728 1.00 88.62 85 LYS A O 1
ATOM 727 N N . VAL A 1 86 ? 1.296 -14.436 5.178 1.00 88.75 86 VAL A N 1
ATOM 728 C CA . VAL A 1 86 ? 0.084 -13.742 5.633 1.00 88.75 86 VAL A CA 1
ATOM 729 C C . VAL A 1 86 ? -0.998 -14.789 5.790 1.00 88.75 86 VAL A C 1
ATOM 731 O O . VAL A 1 86 ? -1.270 -15.536 4.853 1.00 88.75 86 VAL A O 1
ATOM 734 N N . ASP A 1 87 ? -1.561 -14.893 6.993 1.00 85.38 87 ASP A N 1
ATOM 735 C CA . ASP A 1 87 ? -2.606 -15.869 7.328 1.00 85.38 87 ASP A CA 1
ATOM 736 C C . ASP A 1 87 ? -2.237 -17.312 6.924 1.00 85.38 87 ASP A C 1
ATOM 738 O O . ASP A 1 87 ? -3.038 -18.071 6.380 1.00 85.38 87 ASP A O 1
ATOM 742 N N . GLY A 1 88 ? -0.967 -17.679 7.135 1.00 85.25 88 GLY A N 1
ATOM 743 C CA . GLY A 1 88 ? -0.427 -19.002 6.804 1.00 85.25 88 GLY A CA 1
ATOM 744 C C . GLY A 1 88 ? -0.155 -19.250 5.314 1.00 85.25 88 GLY A C 1
ATOM 745 O O . GLY A 1 88 ? 0.346 -20.320 4.974 1.00 85.25 88 GLY A O 1
ATOM 746 N N . ARG A 1 89 ? -0.428 -18.284 4.430 1.00 85.00 89 ARG A N 1
ATOM 747 C CA . ARG A 1 89 ? -0.169 -18.371 2.984 1.00 85.00 89 ARG A CA 1
ATOM 748 C C . ARG A 1 89 ? 1.123 -17.661 2.615 1.00 85.00 89 ARG A C 1
ATOM 750 O O . ARG A 1 89 ? 1.439 -16.612 3.173 1.00 85.00 89 ARG A O 1
ATOM 757 N N . GLU A 1 90 ? 1.859 -18.223 1.665 1.00 89.69 90 GLU A N 1
ATOM 758 C CA . GLU A 1 90 ? 3.064 -17.587 1.138 1.00 89.69 90 GLU A CA 1
ATOM 759 C C . GLU A 1 90 ? 2.718 -16.356 0.300 1.00 89.69 90 GLU A C 1
ATOM 761 O O . GLU A 1 90 ? 1.867 -16.407 -0.589 1.00 89.69 90 GLU A O 1
ATOM 766 N N . ALA A 1 91 ? 3.415 -15.257 0.564 1.00 92.12 91 ALA A N 1
ATOM 767 C CA . ALA A 1 91 ? 3.240 -13.986 -0.119 1.00 92.12 91 ALA A CA 1
ATOM 768 C C . ALA A 1 91 ? 4.601 -13.357 -0.439 1.00 92.12 91 ALA A C 1
ATOM 770 O O . ALA A 1 91 ? 5.612 -13.619 0.221 1.00 92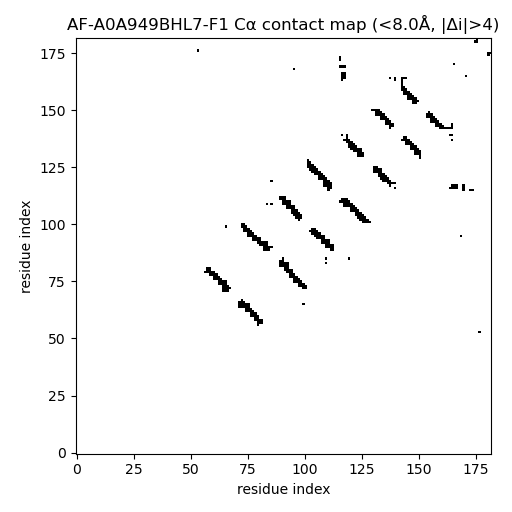.12 91 ALA A O 1
ATOM 771 N N . TYR A 1 92 ? 4.625 -12.488 -1.444 1.00 91.06 92 TYR A N 1
ATOM 772 C CA . TYR A 1 92 ? 5.719 -11.539 -1.606 1.00 91.06 92 TYR A CA 1
ATOM 773 C C . TYR A 1 92 ? 5.483 -10.310 -0.738 1.00 91.06 92 TYR A C 1
ATOM 775 O O . TYR A 1 92 ? 4.345 -9.874 -0.579 1.00 91.06 92 TYR A O 1
ATOM 783 N N . LEU A 1 93 ? 6.573 -9.759 -0.201 1.00 93.50 93 LEU A N 1
ATOM 784 C CA . LEU A 1 93 ? 6.566 -8.561 0.620 1.00 93.50 93 LEU A CA 1
ATOM 785 C C . LEU A 1 93 ? 7.204 -7.409 -0.150 1.00 93.50 93 LEU A C 1
ATOM 787 O O . LEU A 1 93 ? 8.334 -7.474 -0.624 1.00 93.50 93 LEU A O 1
ATOM 791 N N . ILE A 1 94 ? 6.488 -6.313 -0.277 1.00 94.00 94 ILE A N 1
ATOM 792 C CA . ILE A 1 94 ? 6.990 -5.105 -0.915 1.00 94.00 94 ILE A CA 1
ATOM 793 C C . ILE A 1 94 ? 6.857 -3.985 0.094 1.00 94.00 94 ILE A C 1
ATOM 795 O O . ILE A 1 94 ? 5.841 -3.872 0.771 1.00 94.00 94 ILE A O 1
ATOM 799 N N . THR A 1 95 ? 7.885 -3.153 0.201 1.00 95.75 95 THR A N 1
ATOM 800 C CA . THR A 1 95 ? 7.792 -1.933 1.003 1.00 95.75 95 THR A CA 1
ATOM 801 C C . THR A 1 95 ? 7.935 -0.721 0.108 1.00 95.75 95 THR A C 1
ATOM 803 O O . THR A 1 95 ? 8.754 -0.697 -0.815 1.00 95.75 95 THR A O 1
ATOM 806 N N . PHE A 1 96 ? 7.115 0.286 0.372 1.00 96.88 96 PHE A N 1
ATOM 807 C CA . PHE A 1 96 ? 7.151 1.550 -0.339 1.00 96.88 96 PHE A CA 1
ATOM 808 C C . PHE A 1 96 ? 7.108 2.695 0.662 1.00 96.88 96 PHE A C 1
ATOM 810 O O . PHE A 1 96 ? 6.181 2.815 1.450 1.00 96.88 96 PHE A O 1
ATOM 817 N N . GLU A 1 97 ? 8.135 3.532 0.676 1.00 97.62 97 GLU A N 1
ATOM 818 C CA . GLU A 1 97 ? 8.225 4.671 1.582 1.00 97.62 97 GLU A CA 1
ATOM 819 C C . GLU A 1 97 ? 8.277 5.966 0.785 1.00 97.62 97 GLU A C 1
ATOM 821 O O . GLU A 1 97 ? 9.219 6.185 0.030 1.00 97.62 97 GLU A O 1
ATOM 826 N N . THR A 1 98 ? 7.340 6.875 1.031 1.00 97.88 98 THR A N 1
ATOM 827 C CA . THR A 1 98 ? 7.399 8.251 0.535 1.00 97.88 98 THR A CA 1
ATOM 828 C C . THR A 1 98 ? 7.727 9.201 1.679 1.00 97.88 98 THR A C 1
ATOM 830 O O . THR A 1 98 ? 7.087 9.195 2.725 1.00 97.88 98 THR A O 1
ATOM 833 N N . LYS A 1 99 ? 8.727 10.059 1.486 1.00 97.56 99 LYS A N 1
ATOM 834 C CA . LYS A 1 99 ? 9.128 11.119 2.418 1.00 97.56 99 LYS A CA 1
ATOM 835 C C . LYS A 1 99 ? 9.127 12.443 1.677 1.00 97.56 99 LYS A C 1
ATOM 837 O O . LYS A 1 99 ? 9.908 12.613 0.749 1.00 97.56 99 LYS A O 1
ATOM 842 N N . ALA A 1 100 ? 8.298 13.383 2.105 1.00 96.31 100 ALA A N 1
ATOM 843 C CA . ALA A 1 100 ? 8.251 14.742 1.581 1.00 96.31 100 ALA A CA 1
ATOM 844 C C . ALA A 1 100 ? 8.138 15.763 2.724 1.00 96.31 100 ALA A C 1
ATOM 846 O O . ALA A 1 100 ? 8.023 15.410 3.902 1.00 96.31 100 ALA A O 1
ATOM 847 N N . VAL A 1 101 ? 8.182 17.056 2.398 1.00 93.69 101 VAL A N 1
ATOM 848 C CA . VAL A 1 101 ? 8.021 18.121 3.399 1.00 93.69 101 VAL A CA 1
ATOM 849 C C . VAL A 1 101 ? 6.707 17.929 4.165 1.00 93.69 101 VAL A C 1
ATOM 851 O O . VAL A 1 101 ? 5.627 18.025 3.589 1.00 93.69 101 VAL A O 1
ATOM 854 N N . LYS A 1 102 ? 6.806 17.689 5.482 1.00 92.94 102 LYS A N 1
ATOM 855 C CA . LYS A 1 102 ? 5.667 17.495 6.406 1.00 92.94 102 LYS A CA 1
ATOM 856 C C . LYS A 1 102 ? 4.758 16.299 6.072 1.00 92.94 102 LYS A C 1
ATOM 858 O O . LYS A 1 102 ? 3.652 16.224 6.610 1.00 92.94 102 LYS A O 1
ATOM 863 N N . PHE A 1 103 ? 5.225 15.370 5.240 1.00 96.06 103 PHE A N 1
ATOM 864 C CA . PHE A 1 103 ? 4.489 14.178 4.835 1.00 96.06 103 PHE A CA 1
ATOM 865 C C . PHE A 1 103 ? 5.411 12.957 4.819 1.00 96.06 103 PHE A C 1
ATOM 867 O O . PHE A 1 103 ? 6.504 12.992 4.254 1.00 96.06 103 PHE A O 1
ATOM 874 N N . ARG A 1 104 ? 4.965 11.860 5.421 1.00 97.12 104 ARG A N 1
ATOM 875 C CA . ARG A 1 104 ? 5.613 10.555 5.316 1.00 97.12 104 ARG A CA 1
ATOM 876 C C . ARG A 1 104 ? 4.541 9.496 5.126 1.00 97.12 104 ARG A C 1
ATOM 878 O O . ARG A 1 104 ? 3.580 9.496 5.882 1.00 97.12 104 ARG A O 1
ATOM 885 N N . ASP A 1 105 ? 4.731 8.607 4.169 1.00 97.69 105 ASP A N 1
ATOM 886 C CA . ASP A 1 105 ? 3.926 7.402 3.986 1.00 97.69 105 ASP A CA 1
ATOM 887 C C . ASP A 1 105 ? 4.867 6.198 3.966 1.00 97.69 105 ASP A C 1
ATOM 889 O O . ASP A 1 105 ? 5.965 6.272 3.407 1.00 97.69 105 ASP A O 1
ATOM 893 N N . GLN A 1 106 ? 4.472 5.120 4.623 1.00 97.81 106 GLN A N 1
ATOM 894 C CA . GLN A 1 106 ? 5.185 3.851 4.637 1.00 97.81 106 GLN A CA 1
ATOM 895 C C . GLN A 1 106 ? 4.161 2.756 4.399 1.00 97.81 106 GLN A C 1
ATOM 897 O O . GLN A 1 106 ? 3.309 2.540 5.252 1.00 97.81 106 GLN A O 1
ATOM 902 N N . GLU A 1 107 ? 4.271 2.063 3.278 1.00 98.00 107 GLU A N 1
ATOM 903 C CA . GLU A 1 107 ? 3.406 0.965 2.879 1.00 98.00 107 GLU A CA 1
ATOM 904 C C . GLU A 1 107 ? 4.177 -0.351 2.973 1.00 98.00 107 GLU A C 1
ATOM 906 O O . GLU A 1 107 ? 5.303 -0.467 2.485 1.00 98.00 107 GLU A O 1
ATOM 911 N N . THR A 1 108 ? 3.551 -1.342 3.592 1.00 97.06 108 THR A N 1
ATOM 912 C CA . THR A 1 108 ? 3.973 -2.739 3.622 1.00 97.06 108 THR A CA 1
ATOM 913 C C . THR A 1 108 ? 2.905 -3.534 2.891 1.00 97.06 108 THR A C 1
ATOM 915 O O . THR A 1 108 ? 1.769 -3.629 3.347 1.00 97.06 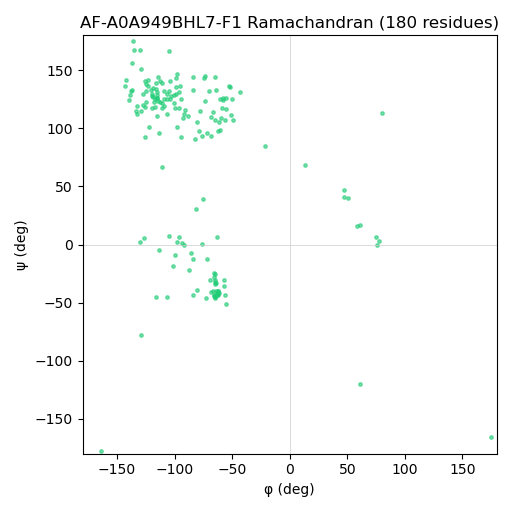108 THR A O 1
ATOM 918 N N . ILE A 1 109 ? 3.250 -4.042 1.717 1.00 97.06 109 ILE A N 1
ATOM 919 C CA . ILE A 1 109 ? 2.328 -4.648 0.765 1.00 97.06 109 ILE A CA 1
ATOM 920 C C . ILE A 1 109 ? 2.645 -6.133 0.676 1.00 97.06 109 ILE A C 1
ATOM 922 O O . ILE A 1 109 ? 3.754 -6.522 0.312 1.00 97.06 109 ILE A O 1
ATOM 926 N N . TYR A 1 110 ? 1.648 -6.956 0.955 1.00 95.81 110 TYR A N 1
ATOM 927 C CA . TYR A 1 110 ? 1.697 -8.392 0.765 1.00 95.81 110 TYR A CA 1
ATOM 928 C C . TYR A 1 110 ? 0.888 -8.751 -0.474 1.00 95.81 110 TYR A C 1
ATOM 930 O O . TYR A 1 110 ? -0.291 -8.396 -0.576 1.00 95.81 110 TYR A O 1
ATOM 938 N N . CYS A 1 111 ? 1.506 -9.458 -1.415 1.00 93.31 111 CYS A N 1
ATOM 939 C CA . CYS A 1 111 ? 0.843 -9.882 -2.642 1.00 93.31 111 CYS A CA 1
ATOM 940 C C . CYS A 1 111 ? 1.006 -11.377 -2.910 1.00 93.31 111 CYS A C 1
ATOM 942 O O . CYS A 1 111 ? 1.982 -12.013 -2.505 1.00 93.31 111 CYS A O 1
ATOM 944 N N . ASP A 1 112 ? 0.011 -11.935 -3.591 1.00 91.12 112 ASP A N 1
ATOM 945 C CA . ASP A 1 112 ? -0.016 -13.335 -3.987 1.00 91.12 112 ASP A CA 1
ATOM 946 C C . ASP A 1 112 ? 1.126 -13.643 -4.969 1.00 91.12 112 ASP A C 1
ATOM 948 O O . ASP A 1 112 ? 1.357 -12.905 -5.931 1.00 91.12 112 ASP A O 1
ATOM 952 N N . ARG A 1 113 ? 1.853 -14.742 -4.734 1.00 86.38 113 ARG A N 1
ATOM 953 C CA . ARG A 1 113 ? 3.052 -15.087 -5.521 1.00 86.38 113 ARG A CA 1
ATOM 954 C C . ARG A 1 113 ? 2.739 -15.388 -6.985 1.00 86.38 113 ARG A C 1
ATOM 956 O O . ARG A 1 113 ? 3.581 -15.146 -7.847 1.00 86.38 113 ARG A O 1
ATOM 963 N N . ALA A 1 114 ? 1.562 -15.947 -7.261 1.00 84.31 114 ALA A N 1
ATOM 964 C CA . ALA A 1 114 ? 1.198 -16.390 -8.598 1.00 84.31 114 ALA A CA 1
ATOM 965 C C . ALA A 1 114 ? 0.650 -15.237 -9.440 1.00 84.31 114 ALA A C 1
ATOM 967 O O . ALA A 1 114 ? 1.025 -15.091 -10.602 1.00 84.31 114 ALA A O 1
ATOM 968 N N . THR A 1 115 ? -0.214 -14.410 -8.857 1.00 87.25 115 THR A N 1
ATOM 969 C CA . THR A 1 115 ? -0.980 -13.367 -9.554 1.00 87.25 115 THR A CA 1
ATOM 970 C C . THR A 1 115 ? -0.405 -11.963 -9.378 1.00 87.25 115 THR A C 1
ATOM 972 O O . THR A 1 115 ? -0.712 -11.086 -10.182 1.00 87.25 115 THR A O 1
ATOM 975 N N . PHE A 1 116 ? 0.441 -11.742 -8.364 1.00 88.62 116 PHE A N 1
ATOM 976 C CA . PHE A 1 116 ? 0.898 -10.423 -7.903 1.00 88.62 116 PHE A CA 1
ATOM 977 C C . PHE A 1 116 ? -0.232 -9.479 -7.475 1.00 88.62 116 PHE A C 1
ATOM 979 O O . PHE A 1 116 ? -0.012 -8.274 -7.338 1.00 88.62 116 PHE A O 1
ATOM 986 N N . LEU A 1 117 ? -1.436 -10.003 -7.243 1.00 93.00 117 LEU A N 1
ATOM 987 C CA . LEU A 1 117 ? -2.533 -9.213 -6.703 1.00 93.00 117 LEU A CA 1
ATOM 988 C C . LEU A 1 117 ? -2.310 -8.956 -5.206 1.00 93.00 117 LEU A C 1
ATOM 990 O O . LEU A 1 117 ? -1.795 -9.832 -4.502 1.00 93.00 117 LEU A O 1
ATOM 994 N N . PRO A 1 118 ? -2.673 -7.764 -4.702 1.00 96.19 118 PRO A N 1
ATOM 995 C CA . PRO A 1 118 ? -2.564 -7.457 -3.284 1.00 96.19 118 PRO A CA 1
ATOM 996 C C . PRO A 1 118 ? -3.502 -8.353 -2.471 1.00 96.19 118 PRO A C 1
ATOM 998 O O . PRO A 1 118 ? -4.613 -8.669 -2.904 1.00 96.19 118 PRO A O 1
ATOM 1001 N N . VAL A 1 119 ? -3.035 -8.733 -1.284 1.00 96.69 119 VAL A N 1
ATOM 1002 C CA . VAL A 1 119 ? -3.781 -9.499 -0.273 1.00 96.69 119 VAL A CA 1
ATOM 1003 C C . VAL A 1 119 ? -3.971 -8.647 0.981 1.00 96.69 119 VAL A C 1
ATOM 1005 O O . VAL A 1 119 ? -5.072 -8.551 1.519 1.00 96.69 119 VAL A O 1
ATOM 1008 N N . LEU A 1 120 ? -2.902 -7.981 1.418 1.00 97.56 120 LEU A N 1
ATOM 1009 C CA . LEU A 1 120 ? -2.892 -7.104 2.582 1.00 97.56 120 LEU A CA 1
ATOM 1010 C C . LEU A 1 120 ? -1.981 -5.913 2.298 1.00 97.56 120 LEU A C 1
ATOM 1012 O O . LEU A 1 120 ? -0.877 -6.089 1.786 1.00 97.56 120 LEU A O 1
ATOM 1016 N N . VAL A 1 121 ? -2.418 -4.714 2.664 1.00 98.12 121 VAL A N 1
ATOM 1017 C CA . VAL A 1 121 ? -1.549 -3.537 2.718 1.00 98.12 121 VAL A CA 1
ATOM 1018 C C . VAL A 1 121 ? -1.672 -2.890 4.086 1.00 98.12 121 VAL A C 1
ATOM 1020 O O . VAL A 1 121 ? -2.770 -2.613 4.564 1.00 98.12 121 VAL A O 1
ATOM 1023 N N . GLU A 1 122 ? -0.534 -2.636 4.714 1.00 97.94 122 GLU A N 1
ATOM 1024 C CA . GLU A 1 122 ? -0.439 -1.892 5.963 1.00 97.94 122 GLU A CA 1
ATOM 1025 C C . GLU A 1 122 ? 0.313 -0.597 5.708 1.00 97.94 122 GLU A C 1
ATOM 1027 O O . GLU A 1 122 ? 1.437 -0.604 5.207 1.00 97.94 122 GLU A O 1
ATOM 1032 N N . ARG A 1 123 ? -0.312 0.528 6.036 1.00 97.94 123 ARG A N 1
ATOM 1033 C CA . ARG A 1 123 ? 0.222 1.857 5.764 1.00 97.94 123 ARG A CA 1
ATOM 1034 C C . ARG A 1 123 ? 0.326 2.653 7.041 1.00 97.94 123 ARG A C 1
ATOM 1036 O O . ARG A 1 123 ? -0.573 2.623 7.881 1.00 97.94 123 ARG A O 1
ATOM 1043 N N . LYS A 1 124 ? 1.400 3.421 7.154 1.00 97.88 124 LYS A N 1
ATOM 1044 C CA . LYS A 1 124 ? 1.587 4.415 8.202 1.00 97.88 124 LYS A CA 1
ATOM 1045 C C . LYS A 1 124 ? 1.816 5.771 7.562 1.00 97.88 124 LYS A C 1
ATOM 1047 O O . LYS A 1 124 ? 2.927 6.101 7.144 1.00 97.88 124 LYS A O 1
ATOM 1052 N N . VAL A 1 125 ? 0.761 6.574 7.544 1.00 97.31 125 VAL A N 1
ATOM 1053 C CA . VAL A 1 125 ? 0.778 7.932 7.010 1.00 97.31 125 VAL A CA 1
ATOM 1054 C C . VAL A 1 125 ? 1.012 8.902 8.161 1.00 97.31 125 VAL A C 1
ATOM 1056 O O . VAL A 1 125 ? 0.464 8.762 9.247 1.00 97.31 125 VAL A O 1
ATOM 1059 N N . THR A 1 126 ? 1.867 9.896 7.971 1.00 96.12 126 THR A N 1
ATOM 1060 C CA . THR A 1 126 ? 2.079 10.989 8.920 1.00 96.12 126 THR A CA 1
ATOM 1061 C C . THR A 1 126 ? 2.057 12.299 8.160 1.00 96.12 126 THR A C 1
ATOM 1063 O O . THR A 1 126 ? 2.980 12.601 7.402 1.00 96.12 126 THR A O 1
ATOM 1066 N N . GLN A 1 127 ? 1.030 13.109 8.403 1.00 92.12 127 GLN A N 1
ATOM 1067 C CA . GLN A 1 127 ? 0.916 14.453 7.844 1.00 92.12 127 GLN A CA 1
ATOM 1068 C C . GLN A 1 127 ? 0.955 15.474 8.977 1.00 92.12 127 GLN A C 1
ATOM 1070 O O . GLN A 1 127 ? 0.169 15.378 9.915 1.00 92.12 127 GLN A O 1
ATOM 1075 N N . LEU A 1 128 ? 1.855 16.463 8.912 1.00 85.69 128 LEU A N 1
ATOM 1076 C CA . LEU A 1 128 ? 1.936 17.542 9.915 1.00 85.69 128 LEU A CA 1
ATOM 1077 C C . LEU A 1 128 ? 1.907 17.025 11.376 1.00 85.69 128 LEU A C 1
ATOM 1079 O O . LEU A 1 128 ? 1.238 17.614 12.220 1.00 85.69 128 LEU A O 1
ATOM 1083 N N . LEU A 1 129 ? 2.615 15.922 11.662 1.00 85.00 129 LEU A N 1
ATOM 1084 C CA . LEU A 1 129 ? 2.691 15.235 12.972 1.00 85.00 129 LEU A CA 1
ATOM 1085 C C . LEU A 1 129 ? 1.465 14.407 13.391 1.00 85.00 129 LEU A C 1
ATOM 1087 O O . LEU A 1 129 ? 1.436 13.897 14.506 1.00 85.00 129 LEU A O 1
ATOM 1091 N N . LYS A 1 130 ? 0.461 14.239 12.532 1.00 91.25 130 LYS A N 1
ATOM 1092 C CA . LYS A 1 130 ? -0.717 13.408 12.813 1.00 91.25 130 LYS A CA 1
ATOM 1093 C C . LYS A 1 130 ? -0.525 12.030 12.169 1.00 91.25 130 LYS A C 1
ATOM 1095 O O . LYS A 1 130 ? -0.680 11.944 10.950 1.00 91.25 130 LYS A O 1
ATOM 1100 N N . PRO A 1 131 ? -0.139 10.988 12.933 1.00 94.19 131 PRO A N 1
ATOM 1101 C CA . PRO A 1 131 ? -0.031 9.643 12.392 1.00 94.19 131 PRO A CA 1
ATOM 1102 C 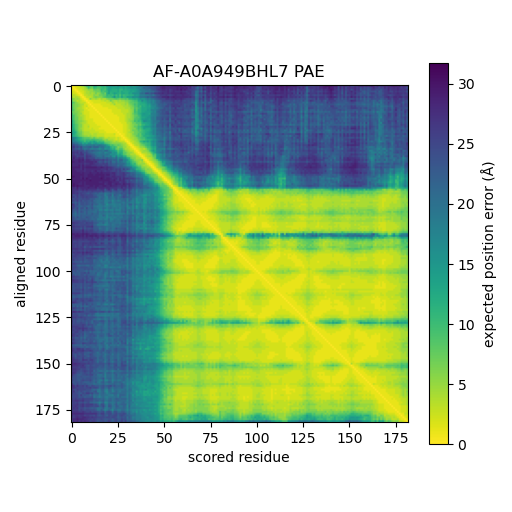C . PRO A 1 131 ? -1.423 9.048 12.159 1.00 94.19 131 PRO A C 1
ATOM 1104 O O . PRO A 1 131 ? -2.352 9.281 12.931 1.00 94.19 131 PRO A O 1
ATOM 1107 N N . GLU A 1 132 ? -1.540 8.256 11.110 1.00 97.06 132 GLU A N 1
ATOM 1108 C CA . GLU A 1 132 ? -2.704 7.461 10.752 1.00 97.06 132 GLU A CA 1
ATOM 1109 C C . GLU A 1 132 ? -2.197 6.100 10.279 1.00 97.06 132 GLU A C 1
ATOM 1111 O O . GLU A 1 132 ? -1.300 6.022 9.436 1.00 97.06 132 GLU A O 1
ATOM 1116 N N . ASN A 1 133 ? -2.744 5.029 10.849 1.00 98.00 133 ASN A N 1
ATOM 1117 C CA . ASN A 1 133 ? -2.492 3.678 10.370 1.00 98.00 133 ASN A CA 1
ATOM 1118 C C . ASN A 1 133 ? -3.667 3.264 9.490 1.00 98.00 133 ASN A C 1
ATOM 1120 O O . ASN A 1 133 ? -4.819 3.392 9.903 1.00 98.00 133 ASN A O 1
ATOM 1124 N N . ILE A 1 134 ? -3.383 2.769 8.295 1.00 98.25 134 ILE A N 1
ATOM 1125 C CA . ILE A 1 134 ? -4.394 2.289 7.357 1.00 98.25 134 ILE A CA 1
ATOM 1126 C C . ILE A 1 134 ? -4.098 0.823 7.093 1.00 98.25 134 ILE A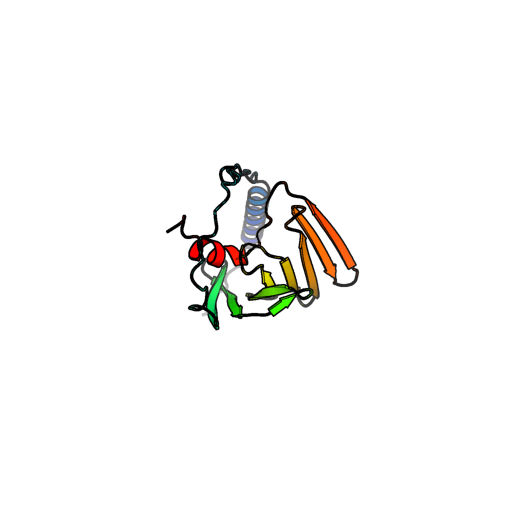 C 1
ATOM 1128 O O . ILE A 1 134 ? -2.968 0.463 6.777 1.00 98.25 134 ILE A O 1
ATOM 1132 N N . ARG A 1 135 ? -5.109 -0.025 7.228 1.00 98.38 135 ARG A N 1
ATOM 1133 C CA . ARG A 1 135 ? -5.032 -1.442 6.899 1.00 98.38 135 ARG A CA 1
ATOM 1134 C C . ARG A 1 135 ? -6.031 -1.747 5.800 1.00 98.38 135 ARG A C 1
ATOM 1136 O O . ARG A 1 135 ? -7.210 -1.440 5.932 1.00 98.38 135 ARG A O 1
ATOM 1143 N N . GLU A 1 136 ? -5.557 -2.354 4.729 1.00 98.44 136 GLU A N 1
ATOM 1144 C CA . GLU A 1 136 ? -6.338 -2.683 3.545 1.00 98.44 136 GLU A CA 1
ATOM 1145 C C . GLU A 1 136 ? -6.313 -4.200 3.352 1.00 98.44 136 GLU A C 1
ATOM 1147 O O . GLU A 1 136 ? -5.249 -4.784 3.150 1.00 98.44 136 GLU A O 1
ATOM 1152 N N . VAL A 1 137 ? -7.473 -4.850 3.429 1.00 98.19 137 VAL A N 1
ATOM 1153 C CA . VAL A 1 137 ? -7.623 -6.291 3.188 1.00 98.19 137 VAL A CA 1
ATOM 1154 C C . VAL A 1 137 ? -8.305 -6.496 1.853 1.00 98.19 137 VAL A C 1
ATOM 1156 O O . VAL A 1 137 ? -9.400 -5.980 1.627 1.00 98.19 137 VAL A O 1
ATOM 1159 N N . TYR A 1 138 ? -7.665 -7.277 0.995 1.00 97.56 138 TYR A N 1
ATOM 1160 C CA . TYR A 1 138 ? -8.122 -7.538 -0.357 1.00 97.56 138 TYR A CA 1
ATOM 1161 C C . TYR A 1 138 ? -8.666 -8.961 -0.450 1.00 97.56 138 TYR A C 1
ATOM 1163 O O . TYR A 1 138 ? -7.921 -9.940 -0.390 1.00 97.56 138 TYR A O 1
ATOM 1171 N N . ASP A 1 139 ? -9.974 -9.079 -0.647 1.00 96.94 139 ASP A N 1
ATOM 1172 C CA . ASP A 1 139 ? -10.618 -10.330 -1.023 1.00 96.94 139 ASP A CA 1
ATOM 1173 C C . ASP A 1 139 ? -10.757 -10.378 -2.546 1.00 96.94 139 ASP A C 1
ATOM 1175 O O . ASP A 1 139 ? -11.733 -9.896 -3.123 1.00 96.94 139 ASP A O 1
ATOM 1179 N N . GLN A 1 140 ? -9.758 -10.966 -3.203 1.00 95.56 140 GLN A N 1
ATOM 1180 C CA . GLN A 1 140 ? -9.728 -11.105 -4.662 1.00 95.56 140 GLN A CA 1
ATOM 1181 C C . GLN A 1 140 ? -10.736 -12.133 -5.195 1.00 95.56 140 GLN A C 1
ATOM 1183 O O . GLN A 1 140 ? -10.969 -12.166 -6.395 1.00 95.56 140 GLN A O 1
ATOM 1188 N N . ARG A 1 141 ? -11.345 -12.972 -4.343 1.00 95.56 141 ARG A N 1
ATOM 1189 C CA . ARG A 1 141 ? -12.397 -13.911 -4.778 1.00 95.56 141 ARG A CA 1
ATOM 1190 C C . ARG A 1 141 ? -13.736 -13.205 -4.888 1.00 95.56 141 ARG A C 1
ATOM 1192 O O . ARG A 1 141 ? -14.501 -13.464 -5.808 1.00 95.56 141 ARG A O 1
ATOM 1199 N N . ASN A 1 142 ? -13.998 -12.312 -3.940 1.00 97.38 142 ASN A N 1
ATOM 1200 C CA . ASN A 1 142 ? -15.209 -11.512 -3.909 1.00 97.38 142 ASN A CA 1
ATOM 1201 C C . ASN A 1 142 ? -15.008 -10.112 -4.497 1.00 97.38 142 ASN A C 1
ATOM 1203 O O . ASN A 1 142 ? -15.952 -9.338 -4.466 1.00 97.38 142 ASN A O 1
ATOM 1207 N N . TYR A 1 143 ? -13.828 -9.754 -5.004 1.00 98.00 143 TYR A N 1
ATOM 1208 C CA . TYR A 1 143 ? -13.513 -8.397 -5.474 1.00 98.00 143 TYR A CA 1
ATOM 1209 C C . TYR A 1 143 ? -13.945 -7.312 -4.478 1.00 98.00 143 TYR A C 1
ATOM 1211 O O . TYR A 1 143 ? -14.577 -6.309 -4.829 1.00 98.00 143 TYR A O 1
ATOM 1219 N N . THR A 1 144 ? -13.614 -7.541 -3.209 1.00 98.19 144 THR A N 1
ATOM 1220 C CA . THR A 1 144 ? -13.936 -6.642 -2.104 1.00 98.19 144 THR A CA 1
ATOM 1221 C C . THR A 1 144 ? -12.647 -6.154 -1.456 1.00 98.19 144 THR A C 1
ATOM 1223 O O . THR A 1 144 ? -11.741 -6.936 -1.182 1.00 98.19 144 THR A O 1
ATOM 1226 N N . LEU A 1 145 ? -12.576 -4.858 -1.183 1.00 98.44 145 LEU A N 1
ATOM 1227 C CA . LEU A 1 145 ? -11.500 -4.211 -0.446 1.00 98.44 145 LEU A CA 1
ATOM 1228 C C . LEU A 1 145 ? -12.073 -3.613 0.838 1.00 98.44 145 LEU A C 1
ATOM 1230 O O . LEU A 1 145 ? -12.918 -2.719 0.783 1.00 98.44 145 LEU A O 1
ATOM 1234 N N . THR A 1 146 ? -11.591 -4.076 1.986 1.00 98.56 146 THR A N 1
ATOM 1235 C CA . THR A 1 146 ? -11.914 -3.489 3.290 1.00 98.56 146 THR A CA 1
ATOM 1236 C C . THR A 1 146 ? -10.764 -2.605 3.743 1.00 98.56 146 THR A C 1
ATOM 1238 O O . THR A 1 146 ? -9.639 -3.076 3.889 1.00 98.56 146 THR A O 1
ATOM 1241 N N . ILE A 1 147 ? -11.048 -1.328 3.976 1.00 98.56 147 ILE A N 1
ATOM 1242 C CA . ILE A 1 147 ? -10.093 -0.321 4.433 1.00 98.56 147 ILE A CA 1
ATOM 1243 C C . ILE A 1 147 ? -10.459 0.061 5.862 1.00 98.56 147 ILE A C 1
ATOM 1245 O O . ILE A 1 147 ? -11.523 0.631 6.095 1.00 98.56 147 ILE A O 1
ATOM 1249 N N . THR A 1 148 ? -9.562 -0.204 6.802 1.00 98.50 148 THR A N 1
ATOM 1250 C CA . THR A 1 148 ? -9.676 0.224 8.196 1.00 98.50 148 THR A CA 1
ATOM 1251 C C . THR A 1 148 ? -8.650 1.316 8.458 1.00 98.50 148 THR A C 1
ATOM 1253 O O . THR A 1 148 ? -7.446 1.097 8.323 1.00 98.50 148 THR A O 1
ATOM 1256 N N . LYS A 1 149 ? -9.115 2.505 8.832 1.00 97.88 149 LYS A N 1
ATOM 1257 C CA . LYS A 1 149 ? -8.279 3.648 9.204 1.00 97.88 149 LYS A CA 1
ATOM 1258 C C . LYS A 1 149 ? -8.311 3.814 10.712 1.00 97.88 149 LYS A C 1
ATOM 1260 O O . LYS A 1 149 ? -9.378 3.821 11.318 1.00 97.88 149 LYS A O 1
ATOM 1265 N N . LYS A 1 150 ? -7.140 3.977 11.316 1.00 96.75 150 LYS A N 1
ATOM 1266 C CA . LYS A 1 150 ? -6.978 4.170 12.753 1.00 96.75 150 LYS A CA 1
ATOM 1267 C C . LYS A 1 150 ? -6.112 5.386 13.022 1.00 96.75 150 LYS A C 1
ATOM 1269 O O . LYS A 1 150 ? -4.913 5.395 12.726 1.00 96.75 150 LYS A O 1
ATOM 1274 N N . ARG A 1 151 ? -6.721 6.396 13.640 1.00 90.81 151 ARG A N 1
ATOM 1275 C CA . ARG A 1 151 ? -6.032 7.611 14.089 1.00 90.81 151 ARG A CA 1
ATOM 1276 C C . ARG A 1 151 ? -6.347 7.914 15.548 1.00 90.81 151 ARG A C 1
ATOM 1278 O O . ARG A 1 151 ? -5.533 7.609 16.411 1.00 90.81 151 ARG A O 1
ATOM 1285 N N . PHE A 1 152 ? -7.527 8.474 15.809 1.00 90.75 152 PHE A N 1
ATOM 1286 C CA . PHE A 1 152 ? -8.086 8.625 17.160 1.00 90.75 152 PHE A CA 1
ATOM 1287 C C . PHE A 1 152 ? -9.230 7.637 17.366 1.00 90.75 152 PHE A C 1
ATOM 1289 O O . PHE A 1 152 ? -9.284 6.937 18.370 1.00 90.75 152 PHE A O 1
ATOM 1296 N N . THR A 1 153 ? -10.099 7.562 16.365 1.00 94.12 153 THR A N 1
ATOM 1297 C CA . THR A 1 153 ? -11.144 6.561 16.199 1.00 94.12 153 THR A CA 1
ATOM 1298 C C . THR A 1 153 ? -10.736 5.559 15.124 1.00 94.12 153 THR A C 1
ATOM 1300 O O . THR A 1 153 ? -9.767 5.771 14.382 1.00 94.12 153 THR A O 1
ATOM 1303 N N . GLU A 1 154 ? -11.465 4.450 15.083 1.00 97.12 154 GLU A N 1
ATOM 1304 C CA . GLU A 1 154 ? -11.384 3.462 14.018 1.00 97.12 154 GLU A CA 1
ATOM 1305 C C . GLU A 1 154 ? -12.555 3.670 13.056 1.00 97.12 154 GLU A C 1
ATOM 1307 O O . GLU A 1 154 ? -13.706 3.759 13.479 1.00 97.12 154 GLU A O 1
ATOM 1312 N N . GLU A 1 155 ? -12.254 3.769 11.766 1.00 98.00 155 GLU A N 1
ATOM 1313 C CA . GLU A 1 155 ? -13.236 3.916 10.694 1.00 98.00 155 GLU A CA 1
ATOM 1314 C C . GLU A 1 155 ? -13.018 2.799 9.679 1.00 98.00 155 GLU A C 1
ATOM 1316 O O . GLU A 1 155 ? -11.887 2.560 9.251 1.00 98.00 155 GLU A O 1
ATOM 1321 N N . THR A 1 156 ? -14.092 2.120 9.278 1.00 98.25 156 THR A N 1
ATOM 1322 C CA . THR A 1 156 ? -14.026 1.042 8.286 1.00 98.25 156 THR A CA 1
ATOM 1323 C C . THR A 1 156 ? -14.891 1.376 7.081 1.00 98.25 156 THR A C 1
ATOM 1325 O O . THR A 1 156 ? -16.051 1.760 7.218 1.00 98.25 156 THR A O 1
ATOM 1328 N N . GLN A 1 157 ? -14.323 1.195 5.893 1.00 98.25 157 GLN A N 1
ATOM 1329 C CA . GLN A 1 157 ? -15.004 1.323 4.613 1.00 98.25 157 GLN A CA 1
ATOM 1330 C C . GLN A 1 157 ? -14.813 0.042 3.806 1.00 98.25 157 GLN A C 1
ATOM 1332 O O . GLN A 1 157 ? -13.725 -0.527 3.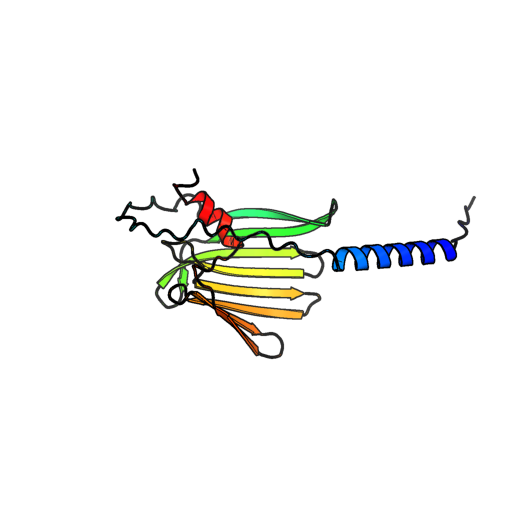777 1.00 98.25 157 GLN A O 1
ATOM 1337 N N . VAL A 1 158 ? -15.863 -0.380 3.107 1.00 98.44 158 VAL A N 1
ATOM 1338 C CA . VAL A 1 158 ? -15.818 -1.520 2.190 1.00 98.44 158 VAL A CA 1
ATOM 1339 C C . VAL A 1 158 ? -16.071 -1.023 0.772 1.00 98.44 158 VAL A C 1
ATOM 1341 O O . VAL A 1 158 ? -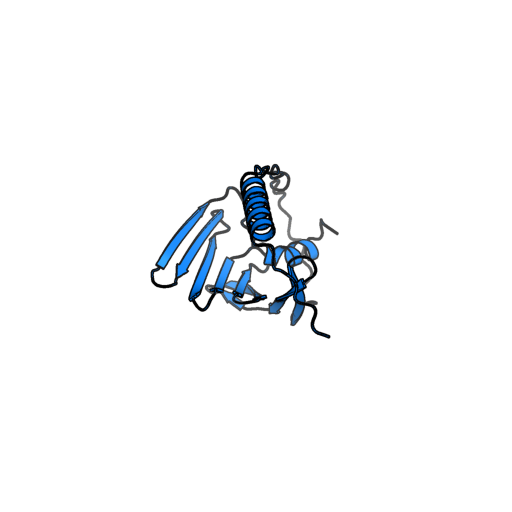17.004 -0.259 0.528 1.00 98.44 158 VAL A O 1
ATOM 1344 N N . ILE A 1 159 ? -15.224 -1.441 -0.163 1.00 98.00 159 ILE A N 1
ATOM 1345 C CA . ILE A 1 159 ? -15.324 -1.136 -1.589 1.00 98.00 159 ILE A CA 1
ATOM 1346 C C . ILE A 1 159 ? -15.533 -2.453 -2.330 1.00 98.00 159 ILE A C 1
ATOM 1348 O O . ILE A 1 159 ? -14.726 -3.368 -2.202 1.00 98.00 159 ILE A O 1
ATOM 1352 N N . LYS A 1 160 ? -16.594 -2.534 -3.133 1.00 98.06 160 LYS A N 1
ATOM 1353 C CA . LYS A 1 160 ? -16.866 -3.657 -4.036 1.00 98.06 160 LYS A CA 1
ATOM 1354 C C . LYS A 1 160 ? -16.533 -3.253 -5.471 1.00 98.06 160 LYS A C 1
ATOM 1356 O O . LYS A 1 160 ? -16.780 -2.111 -5.866 1.00 98.06 160 LYS A O 1
ATOM 1361 N N . LYS A 1 161 ? -15.957 -4.178 -6.231 1.00 97.25 161 LYS A N 1
ATOM 1362 C CA . LYS A 1 161 ? -15.662 -4.043 -7.660 1.00 97.25 161 LYS A CA 1
ATOM 1363 C C . LYS A 1 161 ? -16.191 -5.256 -8.421 1.00 97.25 161 LYS A C 1
ATOM 1365 O O . LYS A 1 161 ? -16.513 -6.277 -7.819 1.00 97.25 161 LYS A O 1
ATOM 1370 N N . ASP A 1 162 ? -16.217 -5.131 -9.742 1.00 97.06 162 ASP A N 1
ATOM 1371 C CA . ASP A 1 162 ? -16.667 -6.188 -10.658 1.00 97.06 162 ASP A CA 1
ATOM 1372 C C . ASP A 1 162 ? -15.496 -7.019 -11.215 1.00 97.06 162 ASP A C 1
ATOM 1374 O O . ASP A 1 162 ? -15.679 -7.876 -12.074 1.00 97.06 162 ASP A O 1
ATOM 1378 N N . GLY A 1 163 ? -14.275 -6.779 -10.722 1.00 95.38 163 GLY A N 1
ATOM 1379 C CA . GLY A 1 163 ? -13.067 -7.465 -11.168 1.00 95.38 163 GLY A CA 1
ATOM 1380 C C . GLY A 1 163 ? -11.883 -7.312 -10.205 1.00 95.38 163 GLY A C 1
ATOM 1381 O O . GLY A 1 163 ? -12.021 -6.676 -9.152 1.00 95.38 163 GLY A O 1
ATOM 1382 N N . PRO A 1 164 ? -10.713 -7.879 -10.567 1.00 95.94 164 PRO A N 1
ATOM 1383 C CA . PRO A 1 164 ? -9.516 -7.878 -9.731 1.00 95.94 164 PRO A CA 1
ATOM 1384 C C . PRO A 1 164 ? -9.114 -6.481 -9.258 1.00 95.94 164 PRO A C 1
ATOM 1386 O O . PRO A 1 164 ? -9.101 -5.514 -10.024 1.00 95.94 164 PRO A O 1
ATOM 1389 N N . ILE A 1 165 ? -8.752 -6.376 -7.980 1.00 96.81 165 ILE A N 1
ATOM 1390 C CA . ILE A 1 165 ? -8.390 -5.098 -7.366 1.00 96.81 165 ILE A CA 1
ATOM 1391 C C . ILE A 1 165 ? -6.871 -4.996 -7.309 1.00 96.81 165 ILE A C 1
ATOM 1393 O O . ILE A 1 165 ? -6.210 -5.778 -6.626 1.00 96.81 165 ILE A O 1
ATOM 1397 N N . HIS A 1 166 ? -6.320 -4.001 -7.998 1.00 95.06 166 HIS A N 1
ATOM 1398 C CA . HIS A 1 166 ? -4.884 -3.757 -8.054 1.00 95.06 166 HIS A CA 1
ATOM 1399 C C . HIS A 1 166 ? -4.444 -2.676 -7.064 1.00 95.06 166 HIS A C 1
ATOM 1401 O O . HIS A 1 166 ? -5.142 -1.687 -6.851 1.00 95.06 166 HIS A O 1
ATOM 1407 N N . ASN A 1 167 ? -3.229 -2.830 -6.536 1.00 95.56 167 ASN A N 1
ATOM 1408 C CA . ASN A 1 167 ? -2.492 -1.747 -5.896 1.00 95.56 167 ASN A CA 1
ATOM 1409 C C . ASN A 1 167 ? -1.530 -1.138 -6.933 1.00 95.56 167 ASN A C 1
ATOM 1411 O O . ASN A 1 167 ? -0.811 -1.861 -7.628 1.00 95.56 167 ASN A O 1
ATOM 1415 N N . SER A 1 168 ? -1.523 0.189 -7.058 1.00 93.75 168 SER A N 1
ATOM 1416 C CA . SER A 1 168 ? -0.743 0.898 -8.080 1.00 93.75 168 SER A CA 1
ATOM 1417 C C . SER A 1 168 ? 0.771 0.734 -7.913 1.00 93.75 168 SER A C 1
ATOM 1419 O O . SER A 1 168 ? 1.490 0.687 -8.912 1.00 93.75 168 SER A O 1
ATOM 1421 N N . ILE A 1 169 ? 1.260 0.568 -6.682 1.00 93.81 169 ILE A N 1
ATOM 1422 C CA . ILE A 1 169 ? 2.677 0.325 -6.373 1.00 93.81 169 ILE A CA 1
ATOM 1423 C C . ILE A 1 169 ? 3.146 -1.030 -6.921 1.00 93.81 169 ILE A C 1
ATOM 1425 O O . ILE A 1 169 ? 4.327 -1.202 -7.220 1.00 93.81 169 ILE A O 1
ATOM 1429 N N . LEU A 1 170 ? 2.228 -1.981 -7.122 1.00 91.94 170 LEU A N 1
ATOM 1430 C CA . LEU A 1 170 ? 2.526 -3.301 -7.685 1.00 91.94 170 LEU A CA 1
ATOM 1431 C C . LEU A 1 170 ? 2.563 -3.319 -9.220 1.00 91.94 170 LEU A C 1
ATOM 1433 O O . LEU A 1 170 ? 3.058 -4.287 -9.804 1.00 91.94 170 LEU A O 1
ATOM 1437 N N . LEU A 1 171 ? 2.086 -2.265 -9.894 1.00 88.38 171 LEU A N 1
ATOM 1438 C CA . LEU A 1 171 ? 2.020 -2.218 -11.361 1.00 88.38 171 LEU A CA 1
ATOM 1439 C C . LEU A 1 171 ? 3.373 -2.443 -12.051 1.00 88.38 171 LEU A C 1
ATOM 1441 O O . LEU A 1 171 ? 3.406 -3.226 -13.002 1.00 88.38 171 LEU A O 1
ATOM 1445 N N . PRO A 1 172 ? 4.503 -1.856 -11.600 1.00 84.62 172 PRO A N 1
ATOM 1446 C CA . PRO A 1 172 ? 5.799 -2.133 -12.212 1.00 84.62 172 PRO A CA 1
ATOM 1447 C C . PRO A 1 172 ? 6.153 -3.625 -12.196 1.00 84.62 172 PRO A C 1
ATOM 1449 O O . PRO A 1 172 ? 6.727 -4.128 -13.159 1.00 84.62 172 PRO A O 1
ATOM 1452 N N . PHE A 1 173 ? 5.784 -4.353 -11.137 1.00 80.50 173 PHE A N 1
ATOM 1453 C CA . PHE A 1 173 ? 6.007 -5.797 -11.049 1.00 80.50 173 PHE A CA 1
ATOM 1454 C C . PHE A 1 173 ? 5.073 -6.573 -11.963 1.00 80.50 173 PHE A C 1
ATOM 1456 O O . PHE A 1 173 ? 5.534 -7.444 -12.702 1.00 80.50 173 PHE A O 1
ATOM 1463 N N . PHE A 1 174 ? 3.787 -6.227 -11.951 1.00 83.44 174 PHE A N 1
ATOM 1464 C CA . PHE A 1 174 ? 2.801 -6.852 -12.822 1.00 83.44 174 PHE A CA 1
ATOM 1465 C C . PHE A 1 174 ? 3.219 -6.747 -14.293 1.00 83.44 174 PHE A C 1
ATOM 1467 O O . PHE A 1 174 ? 3.326 -7.763 -14.974 1.00 83.44 174 PHE A O 1
ATOM 1474 N N . VAL A 1 175 ? 3.559 -5.541 -14.761 1.00 84.88 175 VAL A N 1
ATOM 1475 C CA . VAL A 1 175 ? 3.947 -5.301 -16.159 1.00 84.88 175 VAL A CA 1
ATOM 1476 C C . VAL A 1 175 ? 5.251 -6.017 -16.515 1.00 84.88 175 VAL A C 1
ATOM 1478 O O . VAL A 1 175 ? 5.319 -6.693 -17.535 1.00 84.88 175 VAL A O 1
ATOM 1481 N N . ARG A 1 176 ? 6.287 -5.939 -15.668 1.00 82.88 176 ARG A N 1
ATOM 1482 C CA . ARG A 1 176 ? 7.592 -6.570 -15.958 1.00 82.88 176 ARG A CA 1
ATOM 1483 C C . ARG A 1 176 ? 7.537 -8.102 -16.005 1.00 82.88 176 ARG A C 1
ATOM 1485 O O . ARG A 1 176 ? 8.388 -8.717 -16.660 1.00 82.88 176 ARG A O 1
ATOM 1492 N N . ASN A 1 177 ? 6.607 -8.708 -15.268 1.00 77.75 177 ASN A N 1
ATOM 1493 C CA . ASN A 1 177 ? 6.468 -10.161 -15.146 1.00 77.75 177 ASN A CA 1
ATOM 1494 C C . ASN A 1 177 ? 5.373 -10.738 -16.049 1.00 77.75 177 ASN A C 1
ATOM 1496 O O . ASN A 1 177 ? 5.282 -11.959 -16.183 1.00 77.75 177 ASN A O 1
ATOM 1500 N N . ASN A 1 178 ? 4.569 -9.890 -16.687 1.00 78.38 178 ASN A N 1
ATOM 1501 C CA . ASN A 1 178 ? 3.616 -10.326 -17.688 1.00 78.38 178 ASN A CA 1
ATOM 1502 C C . ASN A 1 178 ? 4.355 -10.597 -19.010 1.00 78.38 178 ASN A C 1
ATOM 1504 O O . ASN A 1 178 ? 4.948 -9.694 -19.597 1.00 78.38 178 ASN A O 1
ATOM 1508 N N . SER A 1 179 ? 4.364 -11.857 -19.453 1.00 77.38 179 SER A N 1
ATOM 1509 C CA . SER A 1 179 ? 4.984 -12.259 -20.721 1.00 77.38 179 SER A CA 1
ATOM 1510 C C . SER A 1 179 ? 4.293 -11.661 -21.936 1.00 77.38 179 SER A C 1
ATOM 1512 O O . SER A 1 179 ? 4.935 -11.496 -22.964 1.00 77.38 179 SER A O 1
ATOM 1514 N N . ASP A 1 180 ? 3.012 -11.336 -21.804 1.00 81.06 180 ASP A N 1
ATOM 1515 C CA . ASP A 1 180 ? 2.156 -10.955 -22.923 1.00 81.06 180 ASP A CA 1
ATOM 1516 C C . ASP A 1 180 ? 2.276 -9.454 -23.237 1.00 81.06 180 ASP A C 1
ATOM 1518 O O . ASP A 1 180 ? 1.739 -8.976 -24.230 1.00 81.06 180 ASP A O 1
ATOM 1522 N N . LEU A 1 181 ? 2.986 -8.706 -22.381 1.00 74.62 181 LEU A N 1
ATOM 1523 C CA . LEU A 1 181 ? 3.277 -7.276 -22.530 1.00 74.62 181 LEU A CA 1
ATOM 1524 C C . LEU A 1 181 ? 4.728 -6.998 -22.969 1.00 74.62 181 LEU A C 1
ATOM 1526 O O . LEU A 1 181 ? 5.152 -5.842 -22.932 1.00 74.62 181 LEU A O 1
ATOM 1530 N N . LYS A 1 182 ? 5.504 -8.036 -23.307 1.00 61.38 182 LYS A N 1
ATOM 1531 C CA . LYS A 1 182 ? 6.902 -7.914 -23.750 1.00 61.38 182 LYS A CA 1
ATOM 1532 C C . LYS A 1 182 ? 7.038 -7.882 -25.261 1.00 61.38 182 LYS A C 1
ATOM 1534 O O . LYS A 1 182 ? 6.265 -8.594 -25.933 1.00 61.38 182 LYS A O 1
#

Sequence (182 aa):
MYIRIKRNRRARLLFLLLFMLAFFYAWHLPQNNLPLRESYLEDKTVKGKERKEVSSRIGEQIVFDVMLGKVRIGTARYHYVREAKVDGREAYLITFETKAVKFRDQETIYCDRATFLPVLVERKVTQLLKPENIREVYDQRNYTLTITKKRFTEETQVIKKDGPIHNSILLPFFVRNNSDLK

pLDDT: mean 84.48, std 16.97, range [40.75, 98.56]

Secondary structure (DSSP, 8-state):
--------HHHHHHHHHHHHHHHHHHHTS---------TT-------------TTTTTT-EEEEEEEETTEEEEEEEEEEEEEEEETTEEEEEEEEEEEETTEEEEEEEEEETTT--EEEEEEEEEETTEEEEEEEEEETTTTEEEEEEESSSEEEEEEE-SSPPPPGGGHHHHHHH-GGG-

Radius of gyration: 22.71 Å; Cα contacts (8 Å, |Δi|>4): 275; chains: 1; bounding box: 40×79×41 Å

Mean predicted aligned error: 12.11 Å

Solvent-accessible surface area (backbone atoms only — not comparable to full-atom values): 10804 Å² total; per-residue (Å²): 139,84,85,80,79,79,80,60,66,68,62,54,52,53,52,53,52,53,51,52,50,53,50,53,52,63,70,65,53,77,80,75,77,72,79,79,77,76,87,80,80,77,87,68,86,76,76,83,69,84,74,75,78,87,65,92,49,62,70,43,69,49,78,44,80,35,64,60,86,96,42,78,48,36,38,34,39,40,36,37,44,78,71,43,71,56,98,88,39,74,22,36,33,35,38,39,36,38,41,39,81,61,34,37,39,38,38,42,36,31,20,38,73,89,78,56,40,47,42,39,35,43,34,45,38,30,49,79,88,48,63,33,40,37,39,37,43,40,40,68,89,72,18,32,38,40,38,39,39,40,62,94,60,80,48,78,49,77,48,79,53,97,48,82,62,76,52,78,87,44,43,70,57,50,54,75,69,38,75,90,77,108

=== Feature glossary ===
Feature key, reading from the visual/contextual features back to the raw sequence:

Rendered structure images. Six rendered views show the 3D structure from the faces of a cube — i.e. along ±x, ±y, ±z. Rendering representation is drawn randomly per protein from cartoon (secondary-structure ribbons), sticks (backbone bonds), or molecular surface; coloring is either N→C rainbow (blue at the N-terminus through red at the C-terminus) or one color per chain.

Contact-map, Ramachandran, and PAE plots. The contact map is a binary N×N matrix image: pixel (i, j) is dark where Cα_i and Cα_j are within 8 Å and |i−j|>4. Because the |i−j|>4 filter removes local helical contacts, off-diagonal stripes parallel to the main diagonal indicate parallel β-sheets; stripes perpendicular to it indicate antiparallel β-sheets. The Ramachandran plot scatters every residue's (φ, ψ) pair against the sterically allowed regions. The PAE heatmap renders the predicted-aligned-error matrix.

InterPro / GO / CATH / organism. Database cross-references. InterPro integrates a dozen domain/family signature databases into unified entries with residue-range hits. GO terms attach function/process/location labels with evidence codes. CATH codes position the fold in a four-level structural taxonomy. Organism is the NCBI-taxonomy species name.

Nearest PDB structures. The Foldseek neighbor list gives the closest experimentally determined structures in the PDB, ranked by structural alignment. TM-score near 1 means near-identical fold; near 0.3 means only rough topology match. This is how one finds what a novel AlphaFold prediction most resembles in the solved-structure universe.

Predicted aligned error. PAE(i, j) answers: if I align the predicted and true structures on residue i, how far off (in Å) do I expect residue j to be? A block-diagonal PAE matrix with low values on the blocks and high values off-diagonal is the signature of a multi-domain protein with confidently predicted domains but uncertain inter-domain orientation.

Solvent-accessible surface area. Accessible surface area quantifies burial. A residue with SASA near zero is packed into the hydrophobic core; one with SASA >100 Å² sits on the surface. Computed here via the Shrake–Rupley numerical algorithm with a 1.4 Å probe.

B-factor. B-factor (Debye–Waller factor) reflects atomic displacement in the crystal lattice. It is an experimental observable (units Å²), not a prediction; low values mean the atom is pinned down, high values mean it moves or is heterogeneous across the crystal.

pLDDT. For AlphaFold models, the B-factor field carries pLDDT — the model's own estimate of local accuracy on a 0–100 scale. Regions with pLDDT<50 should be treated as essentially unmodeled; they often correspond to intrinsically disordered segments.

Backbone torsions (φ/ψ). φ (phi) and ψ (psi) are the two rotatable backbone dihedrals per residue: φ is the C(i-1)–N–Cα–C torsion, ψ is the N–Cα–C–N(i+1) torsion, both in degrees on (−180°, 180°]. α-helical residues cluster near (−60°, −45°); β-strand residues near (−120°, +130°). A Ramachandran plot is simply a scatter of (φ, ψ) for every residue.

Radius of gyration, Cα contacts, bounding box. Radius of gyration (Rg) is the root-mean-square distance of Cα atoms from their centroid — a single number for overall size and compactness. A globular domain of N residues has Rg ≈ 2.2·N^0.38 Å; an extended or disordered chain has a much larger Rg. The Cα contact count is the number of residue pairs whose Cα atoms are within 8 Å and are more than four positions apart in sequence — a standard proxy for tertiary packing density. The bounding box is the smallest axis-aligned box enclosing all Cα atoms.

Secondary structure (3-state, P-SEA). Three-state secondary structure (P-SEA) collapses the eight DSSP classes into helix (a), strand (b), and coil (c). P-SEA assigns these from Cα geometry alone — distances and angles — without requiring backbone oxygens, so it works on any Cα trace.

Secondary structure (8-state, DSSP). DSSP 8-state secondary structure assigns each residue one of H (α-helix), G (3₁₀-helix), I (π-helix), E (extended β-strand), B (isolated β-bridge), T (hydrogen-bonded turn), S (bend), or '-' (coil). The assignment is computed from backbone hydrogen-bond geometry via the Kabsch–Sander algorithm.

Foldseek 3Di. A 3Di character summarizes, for each residue, the relative orientation of the Cα frame of its nearest spatial neighbor. Because it encodes fold topology rather than chemistry, 3Di alignments detect remote structural similarity that sequence alignment misses.

mmCIF coordinates. The mmCIF block holds the 3D Cartesian coordinates of each backbone atom (N, Cα, C, O) in ångströms. mmCIF is the PDB's canonical archive format — a tagged-loop text representation of the atomic model.

Sequence. Sequence gives the chain of amino acids in standard one-letter code (A=alanine, C=cysteine, …, Y=tyrosine), read N→C. It is the only feature that is directly encoded by the gene; all structural features are derived from the folded form of this sequence.